Protein AF-A0A5S6R1K1-F1 (afdb_monomer)

Solvent-accessible surface area (backbone atoms only — not comparable to full-atom values): 12417 Å² total; per-residue (Å²): 92,76,76,29,57,32,54,40,55,84,88,51,41,67,59,52,49,58,56,44,64,76,74,48,58,76,87,50,45,65,58,51,51,52,46,40,40,45,45,70,44,15,70,45,102,79,75,45,88,42,81,29,91,44,56,55,84,80,67,47,41,32,68,42,43,73,74,61,53,72,65,77,58,54,61,57,50,51,51,51,51,49,54,50,63,60,54,72,55,97,78,63,52,74,67,53,44,54,53,28,50,52,50,55,48,55,55,49,52,50,54,48,51,42,43,73,74,68,46,77,75,86,76,75,58,65,72,58,53,50,42,52,52,50,48,36,52,53,56,75,64,66,49,84,93,46,48,68,60,50,31,48,57,48,35,58,65,68,62,70,72,61,68,66,65,54,52,60,55,51,58,59,58,61,72,72,75,78,79,84,86,78,88,80,89,77,88,84,87,85,89,81,84,90,82,88,82,85,82,84,134

Structure (mmCIF, N/CA/C/O backbone):
data_AF-A0A5S6R1K1-F1
#
_entry.id   AF-A0A5S6R1K1-F1
#
loop_
_atom_site.group_PDB
_atom_site.id
_atom_site.type_symbol
_atom_site.label_atom_id
_atom_site.label_alt_id
_atom_site.label_comp_id
_atom_site.label_asym_id
_atom_site.label_entity_id
_atom_site.label_seq_id
_atom_site.pdbx_PDB_ins_code
_atom_site.Cartn_x
_atom_site.Cartn_y
_atom_site.Cartn_z
_atom_site.occupancy
_atom_site.B_iso_or_equiv
_atom_site.auth_seq_id
_atom_site.auth_comp_id
_atom_site.auth_asym_id
_atom_site.auth_atom_id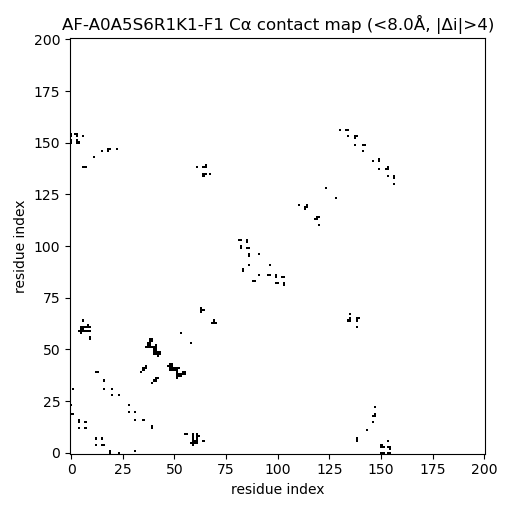
_atom_site.pdbx_PDB_model_num
ATOM 1 N N . MET A 1 1 ? 6.716 7.604 -8.432 1.00 86.12 1 MET A N 1
ATOM 2 C CA . MET A 1 1 ? 6.976 6.429 -9.301 1.00 86.12 1 MET A CA 1
ATOM 3 C C . MET A 1 1 ? 7.566 5.229 -8.554 1.00 86.12 1 MET A C 1
ATOM 5 O O . MET A 1 1 ? 7.168 4.123 -8.872 1.00 86.12 1 MET A O 1
ATOM 9 N N . ILE A 1 2 ? 8.433 5.397 -7.538 1.00 91.19 2 ILE A N 1
ATOM 10 C CA . ILE A 1 2 ? 8.964 4.258 -6.742 1.00 91.19 2 ILE A CA 1
ATOM 11 C C . ILE A 1 2 ? 7.836 3.417 -6.113 1.00 91.19 2 ILE A C 1
ATOM 13 O O . ILE A 1 2 ? 7.866 2.196 -6.185 1.00 91.19 2 ILE A O 1
ATOM 17 N N . VAL A 1 3 ? 6.789 4.057 -5.577 1.00 91.12 3 VAL A N 1
ATOM 18 C CA . VAL A 1 3 ? 5.610 3.369 -5.003 1.00 91.12 3 VAL A CA 1
ATOM 19 C C . VAL A 1 3 ? 4.919 2.443 -6.014 1.00 91.12 3 VAL A C 1
ATOM 21 O O . VAL A 1 3 ? 4.381 1.406 -5.634 1.00 91.12 3 VAL A O 1
ATOM 24 N N . SER A 1 4 ? 4.973 2.773 -7.308 1.00 93.56 4 SER A N 1
ATOM 25 C CA . SER A 1 4 ? 4.373 1.965 -8.371 1.00 93.56 4 SER A CA 1
ATOM 26 C C . SER A 1 4 ? 5.013 0.574 -8.489 1.00 93.56 4 SER A C 1
ATOM 28 O O . SER A 1 4 ? 4.359 -0.342 -8.975 1.00 93.56 4 SER A O 1
ATOM 30 N N . LEU A 1 5 ? 6.241 0.380 -7.985 1.00 94.38 5 LEU A N 1
ATOM 31 C CA . LEU A 1 5 ? 6.922 -0.922 -7.961 1.00 94.38 5 LEU A CA 1
ATOM 32 C C . LEU A 1 5 ? 6.176 -1.974 -7.124 1.00 94.38 5 LEU A C 1
ATOM 34 O O . LEU A 1 5 ? 6.276 -3.162 -7.412 1.00 94.38 5 LEU A O 1
ATOM 38 N N . ALA A 1 6 ? 5.373 -1.560 -6.133 1.00 93.25 6 ALA A N 1
ATOM 39 C CA . ALA A 1 6 ? 4.496 -2.469 -5.383 1.00 93.25 6 ALA A CA 1
ATOM 40 C C . ALA A 1 6 ? 3.459 -3.166 -6.277 1.00 93.25 6 ALA A C 1
ATOM 42 O O . ALA A 1 6 ? 2.973 -4.247 -5.944 1.00 93.25 6 ALA A O 1
ATOM 43 N N . PHE A 1 7 ? 3.149 -2.569 -7.426 1.00 94.19 7 PHE A N 1
ATOM 44 C CA . PHE A 1 7 ? 2.193 -3.075 -8.398 1.00 94.19 7 PHE A CA 1
ATOM 45 C C . PHE A 1 7 ? 2.871 -3.786 -9.572 1.00 94.19 7 PHE A C 1
ATOM 47 O O . PHE A 1 7 ? 2.202 -4.062 -10.550 1.00 94.19 7 PHE A O 1
ATOM 54 N N . VAL A 1 8 ? 4.165 -4.088 -9.537 1.00 95.00 8 VAL A N 1
ATOM 55 C CA . VAL A 1 8 ? 4.818 -4.867 -10.604 1.00 95.00 8 VAL A CA 1
ATOM 56 C C . VAL A 1 8 ? 4.807 -6.355 -10.224 1.00 95.00 8 VAL A C 1
ATOM 58 O O . VAL A 1 8 ? 4.982 -6.665 -9.036 1.00 95.00 8 VAL A O 1
ATOM 61 N N . PRO A 1 9 ? 4.629 -7.290 -11.182 1.00 94.56 9 PRO A N 1
ATOM 62 C CA . PRO A 1 9 ? 4.868 -8.705 -10.929 1.00 94.56 9 PRO A CA 1
ATOM 63 C C . PRO A 1 9 ? 6.233 -8.933 -10.280 1.00 94.56 9 PRO A C 1
ATOM 65 O O . PRO A 1 9 ? 7.249 -8.367 -10.682 1.00 94.56 9 PRO A O 1
ATOM 68 N N . THR A 1 10 ? 6.285 -9.800 -9.271 1.00 91.81 10 THR A N 1
ATOM 69 C CA . THR A 1 10 ? 7.531 -10.016 -8.512 1.00 91.81 10 THR A CA 1
ATOM 70 C C . THR A 1 10 ? 8.679 -10.585 -9.358 1.00 91.81 10 THR A C 1
ATOM 72 O O . THR A 1 10 ? 9.844 -10.426 -8.973 1.00 91.81 10 THR A O 1
ATOM 75 N N . THR A 1 11 ? 8.360 -11.210 -10.498 1.00 91.56 11 THR A N 1
ATOM 76 C CA . THR A 1 11 ? 9.301 -11.734 -11.502 1.00 91.56 11 THR A CA 1
ATOM 77 C C . THR A 1 11 ? 10.005 -10.627 -12.281 1.00 91.56 11 THR A C 1
ATOM 79 O O . THR A 1 11 ? 11.197 -10.746 -12.558 1.00 91.56 11 THR A O 1
ATOM 82 N N . ASP A 1 12 ? 9.304 -9.525 -12.545 1.00 93.12 12 ASP A N 1
ATOM 83 C CA . ASP A 1 12 ? 9.730 -8.474 -13.481 1.00 93.12 12 ASP A CA 1
ATOM 84 C C . ASP A 1 12 ? 10.264 -7.236 -12.737 1.00 93.12 12 ASP A C 1
ATOM 86 O O . ASP A 1 12 ? 10.658 -6.230 -13.322 1.00 93.12 12 ASP A O 1
ATOM 90 N N . LEU A 1 13 ? 10.317 -7.318 -11.407 1.00 91.25 13 LEU A N 1
ATOM 91 C CA . LEU A 1 13 ? 10.655 -6.217 -10.515 1.00 91.25 13 LEU A CA 1
ATOM 92 C C . LEU A 1 13 ? 12.083 -5.676 -10.696 1.00 91.25 13 LEU A C 1
ATOM 94 O O . LEU A 1 13 ? 12.294 -4.476 -10.551 1.00 91.25 13 LEU A O 1
ATOM 98 N N . ASN A 1 14 ? 13.056 -6.542 -11.003 1.00 90.56 14 ASN A N 1
ATOM 99 C CA . ASN A 1 14 ? 14.440 -6.102 -11.228 1.00 90.56 14 ASN A CA 1
ATOM 100 C C . ASN A 1 14 ? 14.518 -5.207 -12.477 1.00 90.56 14 ASN A C 1
ATOM 102 O O . ASN A 1 14 ? 15.066 -4.115 -12.425 1.00 90.56 14 ASN A O 1
ATOM 106 N N . GLU A 1 15 ? 13.878 -5.628 -13.568 1.00 91.94 15 GLU A N 1
ATOM 107 C CA . GLU A 1 15 ? 13.814 -4.841 -14.802 1.00 91.94 15 GLU A CA 1
ATOM 108 C C . GLU A 1 15 ? 13.016 -3.553 -14.615 1.00 91.94 15 GLU A C 1
ATOM 110 O O . GLU A 1 15 ? 13.405 -2.504 -15.120 1.00 91.94 15 GLU A O 1
ATOM 115 N N . ALA A 1 16 ? 11.928 -3.598 -13.845 1.00 93.25 16 ALA A N 1
ATOM 116 C CA . ALA A 1 16 ? 11.177 -2.395 -13.513 1.00 93.25 16 ALA A CA 1
ATOM 117 C C . ALA A 1 16 ? 12.027 -1.367 -12.751 1.00 93.25 16 ALA A C 1
ATOM 119 O O . ALA A 1 16 ? 11.857 -0.170 -12.969 1.00 93.25 16 ALA A O 1
ATOM 120 N N . ILE A 1 17 ? 12.944 -1.812 -11.883 1.00 93.19 17 ILE A N 1
ATOM 121 C CA . ILE A 1 17 ? 13.899 -0.933 -11.194 1.00 93.19 17 ILE A CA 1
ATOM 122 C C . ILE A 1 17 ? 14.911 -0.350 -12.176 1.00 93.19 17 ILE A C 1
ATOM 124 O O . ILE A 1 17 ? 15.109 0.864 -12.156 1.00 93.19 17 ILE A O 1
ATOM 128 N N . ASP A 1 18 ? 15.493 -1.176 -13.047 1.00 92.44 18 ASP A N 1
ATOM 129 C CA . ASP A 1 18 ? 16.459 -0.726 -14.054 1.00 92.44 18 ASP A CA 1
ATOM 130 C C . ASP A 1 18 ? 15.838 0.347 -14.959 1.00 92.44 18 ASP A C 1
ATOM 132 O O . ASP A 1 18 ? 16.371 1.450 -15.096 1.00 92.44 18 ASP A O 1
ATOM 136 N N . VAL A 1 19 ? 14.649 0.064 -15.504 1.00 93.50 19 VAL A N 1
ATOM 137 C CA . VAL A 1 19 ? 13.879 0.997 -16.334 1.00 93.50 19 VAL A CA 1
ATOM 138 C C . VAL A 1 19 ? 13.532 2.262 -15.552 1.00 93.50 19 VAL A C 1
ATOM 140 O O . VAL A 1 19 ? 13.739 3.370 -16.051 1.00 93.50 19 VAL A O 1
ATOM 143 N N . LEU A 1 20 ? 13.051 2.131 -14.311 1.00 93.06 20 LEU A N 1
ATOM 144 C CA . LEU A 1 20 ? 12.717 3.282 -13.476 1.00 93.06 20 LEU A CA 1
ATOM 145 C C . LEU A 1 20 ? 13.943 4.165 -13.212 1.00 93.06 20 LEU A C 1
ATOM 147 O O . LEU A 1 20 ? 13.820 5.386 -13.254 1.00 93.06 20 LEU A O 1
ATOM 151 N N . GLY A 1 21 ? 15.119 3.576 -12.997 1.00 92.19 21 GLY A N 1
ATOM 152 C CA . GLY A 1 21 ? 16.371 4.302 -12.789 1.00 92.19 21 GLY A CA 1
ATOM 153 C C . GLY A 1 21 ? 16.756 5.216 -13.955 1.00 92.19 21 GLY A C 1
ATOM 154 O O . GLY A 1 21 ? 17.399 6.239 -13.732 1.00 92.19 21 GLY A O 1
ATOM 155 N N . THR A 1 22 ? 16.317 4.906 -15.180 1.00 92.12 22 THR A N 1
ATOM 156 C CA . THR A 1 22 ? 16.590 5.742 -16.365 1.00 92.12 22 THR A CA 1
ATOM 157 C C . THR A 1 22 ? 15.697 6.980 -16.470 1.00 92.12 22 THR A C 1
ATOM 159 O O . THR A 1 22 ? 16.106 7.983 -17.049 1.00 92.12 22 THR A O 1
ATOM 162 N N . VAL A 1 23 ? 14.485 6.925 -15.907 1.00 92.56 23 VAL A N 1
ATOM 163 C CA . VAL A 1 23 ? 13.471 7.990 -16.023 1.00 92.56 23 VAL A CA 1
ATOM 164 C C . VAL A 1 23 ? 13.279 8.786 -14.732 1.00 92.56 23 VAL A C 1
ATOM 166 O O . VAL A 1 23 ? 12.683 9.863 -14.746 1.00 92.56 23 VAL A O 1
ATOM 169 N N . LEU A 1 24 ? 13.739 8.258 -13.598 1.00 92.19 24 LEU A N 1
ATOM 170 C CA . LEU A 1 24 ? 13.569 8.877 -12.292 1.00 92.19 24 LEU A CA 1
ATOM 171 C C . LEU A 1 24 ? 14.486 10.101 -12.135 1.00 92.19 24 LEU A C 1
ATOM 173 O O . LEU A 1 24 ? 15.631 10.111 -12.582 1.00 92.19 24 LEU A O 1
ATOM 177 N N . LEU A 1 25 ? 13.994 11.133 -11.442 1.00 92.50 25 LEU A N 1
ATOM 178 C CA . LEU A 1 25 ? 14.803 12.300 -11.086 1.00 92.50 25 LEU A CA 1
ATOM 179 C C . LEU A 1 25 ? 16.063 11.870 -10.330 1.00 92.50 25 LEU A C 1
ATOM 181 O O . LEU A 1 25 ? 15.993 11.062 -9.402 1.00 92.50 25 LEU A O 1
ATOM 185 N N . ARG A 1 26 ? 17.204 12.473 -10.682 1.00 91.44 26 ARG A N 1
ATOM 186 C CA . ARG A 1 26 ? 18.516 12.134 -10.109 1.00 91.44 26 ARG A CA 1
ATOM 187 C C . ARG A 1 26 ? 18.534 12.197 -8.577 1.00 91.44 26 ARG A C 1
ATOM 189 O O . ARG A 1 26 ? 19.192 11.384 -7.938 1.00 91.44 26 ARG A O 1
ATOM 196 N N . GLU A 1 27 ? 17.775 13.123 -7.998 1.00 94.06 27 GLU A N 1
ATOM 197 C CA . GLU A 1 27 ? 17.629 13.315 -6.549 1.00 94.06 27 GLU A CA 1
ATOM 198 C C . GLU A 1 27 ? 16.942 12.141 -5.836 1.00 94.06 27 GLU A C 1
ATOM 200 O O . GLU A 1 27 ? 17.170 11.923 -4.650 1.00 94.06 27 GLU A O 1
ATOM 205 N N . LEU A 1 28 ? 16.128 11.360 -6.551 1.00 92.75 28 LEU A N 1
ATOM 206 C CA . LEU A 1 28 ? 15.391 10.216 -6.008 1.00 92.75 28 LEU A CA 1
ATOM 207 C C . LEU A 1 28 ? 16.116 8.880 -6.231 1.00 92.75 28 LEU A C 1
ATOM 209 O O . LEU A 1 28 ? 15.696 7.861 -5.679 1.00 92.75 28 LEU A O 1
ATOM 213 N N . LEU A 1 29 ? 17.214 8.861 -6.998 1.00 92.44 29 LEU A N 1
ATOM 214 C CA . LEU A 1 29 ? 18.029 7.658 -7.204 1.00 92.44 29 LEU A CA 1
ATOM 215 C C . LEU A 1 29 ? 18.566 7.058 -5.893 1.00 92.44 29 LEU A C 1
ATOM 217 O O . LEU A 1 29 ? 18.498 5.838 -5.758 1.00 92.44 29 LEU A O 1
ATOM 221 N N . PRO A 1 30 ? 19.024 7.842 -4.892 1.00 94.06 30 PRO A N 1
ATOM 222 C CA . PRO A 1 30 ? 19.417 7.281 -3.599 1.00 94.06 30 PRO A CA 1
ATOM 223 C C . PRO A 1 30 ? 18.272 6.536 -2.902 1.00 94.06 30 PRO A C 1
ATOM 225 O O . PRO A 1 30 ? 18.495 5.498 -2.282 1.00 94.06 30 PRO A O 1
ATOM 228 N N . THR A 1 31 ? 17.036 7.028 -3.032 1.00 94.00 31 THR A N 1
ATOM 229 C CA . THR A 1 31 ? 15.842 6.371 -2.483 1.00 94.00 31 THR A CA 1
ATOM 230 C C . THR A 1 31 ? 15.524 5.077 -3.225 1.00 94.00 31 THR A C 1
ATOM 232 O O . THR A 1 31 ? 15.211 4.075 -2.584 1.00 94.00 31 THR A O 1
ATOM 235 N N . LEU A 1 32 ? 15.628 5.077 -4.559 1.00 92.56 32 LEU A N 1
ATOM 236 C CA . LEU A 1 32 ? 15.439 3.872 -5.369 1.00 92.56 32 LEU A CA 1
ATOM 237 C C . LEU A 1 32 ? 16.491 2.806 -5.034 1.00 92.56 32 LEU A C 1
ATOM 239 O O . LEU A 1 32 ? 16.137 1.652 -4.818 1.00 92.56 32 LEU A O 1
ATOM 243 N N . TYR A 1 33 ? 17.754 3.208 -4.902 1.00 90.62 33 TYR A N 1
ATOM 244 C CA . TYR A 1 33 ? 18.851 2.320 -4.522 1.00 90.62 33 TYR A CA 1
ATOM 245 C C . TYR A 1 33 ? 18.658 1.735 -3.120 1.00 90.62 33 TYR A C 1
ATOM 247 O O . TYR A 1 33 ? 18.784 0.530 -2.912 1.00 90.62 33 TYR A O 1
ATOM 255 N N . TRP A 1 34 ? 18.282 2.570 -2.147 1.00 90.62 34 TRP A N 1
ATOM 256 C CA . TRP A 1 34 ? 17.944 2.091 -0.809 1.00 90.62 34 TRP A CA 1
ATOM 257 C C . TRP A 1 34 ? 16.785 1.083 -0.843 1.00 90.62 34 TRP A C 1
ATOM 259 O O . TRP A 1 34 ? 16.841 0.056 -0.163 1.00 90.62 34 TRP A O 1
ATOM 269 N N . PHE A 1 35 ? 15.750 1.343 -1.646 1.00 91.19 35 PHE A N 1
ATOM 270 C CA . PHE A 1 35 ? 14.618 0.431 -1.800 1.00 91.19 35 PHE A CA 1
ATOM 271 C C . PHE A 1 35 ? 15.055 -0.912 -2.396 1.00 91.19 35 PHE A C 1
ATOM 273 O O . PHE A 1 35 ? 14.742 -1.961 -1.830 1.00 91.19 35 PHE A O 1
ATOM 280 N N . GLU A 1 36 ? 15.821 -0.884 -3.488 1.00 89.81 36 GLU A N 1
ATOM 281 C CA . GLU A 1 36 ? 16.375 -2.077 -4.129 1.00 89.81 36 GLU A CA 1
ATOM 282 C C . GLU A 1 36 ? 17.154 -2.929 -3.115 1.00 89.81 36 GLU A C 1
ATOM 284 O O . GLU A 1 36 ? 16.883 -4.124 -2.978 1.00 89.81 36 GLU A O 1
ATOM 289 N N . GLN A 1 37 ? 18.032 -2.301 -2.324 1.00 85.19 37 GLN A N 1
ATOM 290 C CA . GLN A 1 37 ? 18.850 -2.980 -1.317 1.00 85.19 37 GLN A CA 1
ATOM 291 C C . GLN A 1 37 ? 18.049 -3.676 -0.205 1.00 85.19 37 GLN A C 1
ATOM 293 O O . GLN A 1 37 ? 18.460 -4.718 0.311 1.00 85.19 37 GLN A O 1
ATOM 298 N N . ASN A 1 38 ? 16.924 -3.091 0.208 1.00 87.12 38 ASN A N 1
ATOM 299 C CA . ASN A 1 38 ? 16.166 -3.564 1.369 1.00 87.12 38 ASN A CA 1
ATOM 300 C C . ASN A 1 38 ? 15.004 -4.492 1.001 1.00 87.12 38 ASN A C 1
ATOM 302 O O . ASN A 1 38 ? 14.641 -5.357 1.798 1.00 87.12 38 ASN A O 1
ATOM 306 N N . TYR A 1 39 ? 14.427 -4.333 -0.191 1.00 87.94 39 TYR A N 1
ATOM 307 C CA . TYR A 1 39 ? 13.173 -4.992 -0.567 1.00 87.94 39 TYR A CA 1
ATOM 308 C C . TYR A 1 39 ? 13.293 -5.913 -1.785 1.00 87.94 39 TYR A C 1
ATOM 310 O O . TYR A 1 39 ? 12.426 -6.770 -1.981 1.00 87.94 39 TYR A O 1
ATOM 318 N N . VAL A 1 40 ? 14.354 -5.784 -2.593 1.00 84.81 40 VAL A N 1
ATOM 319 C CA . VAL A 1 40 ? 14.481 -6.511 -3.871 1.00 84.81 40 VAL A CA 1
ATOM 320 C C . VAL A 1 40 ? 15.709 -7.413 -3.91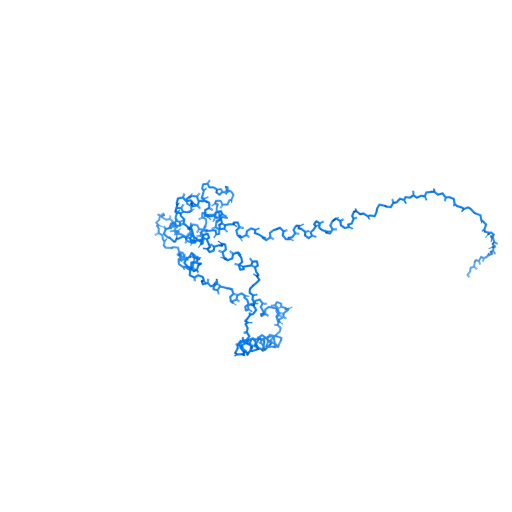4 1.00 84.81 40 VAL A C 1
ATOM 322 O O . VAL A 1 40 ? 15.577 -8.595 -4.256 1.00 84.81 40 VAL A O 1
ATOM 325 N N . THR A 1 41 ? 16.871 -6.886 -3.527 1.00 74.25 41 THR A N 1
ATOM 326 C CA . THR A 1 41 ? 18.164 -7.580 -3.481 1.00 74.25 41 THR A CA 1
ATOM 327 C C . THR A 1 41 ? 18.981 -7.094 -2.287 1.00 74.25 41 THR A C 1
ATOM 329 O O . THR A 1 41 ? 19.354 -5.931 -2.263 1.00 74.25 41 THR A O 1
ATOM 332 N N . ALA A 1 42 ? 19.351 -7.949 -1.330 1.00 64.31 42 ALA A N 1
ATOM 333 C CA . ALA A 1 42 ? 20.305 -7.531 -0.299 1.00 64.31 42 ALA A CA 1
ATOM 334 C C . ALA A 1 42 ? 21.737 -7.827 -0.759 1.00 64.31 42 ALA A C 1
ATOM 336 O O . ALA A 1 42 ? 22.126 -8.984 -0.901 1.00 64.31 42 ALA A O 1
ATOM 337 N N . TRP A 1 43 ? 22.545 -6.794 -0.978 1.00 58.31 43 TRP A N 1
ATOM 338 C CA . TRP A 1 43 ? 23.982 -6.952 -1.204 1.00 58.31 43 TRP A CA 1
ATOM 339 C C . TRP A 1 43 ? 24.690 -7.041 0.153 1.00 58.31 43 TRP A C 1
ATOM 341 O O . TRP A 1 43 ? 24.465 -6.208 1.030 1.00 58.31 43 TRP A O 1
ATOM 351 N N . ASN A 1 44 ? 25.524 -8.060 0.375 1.00 57.88 44 ASN A N 1
ATOM 352 C CA . ASN A 1 44 ? 26.376 -8.101 1.567 1.00 57.88 44 ASN A CA 1
ATOM 353 C C . ASN A 1 44 ? 27.661 -7.264 1.359 1.00 57.88 44 ASN A C 1
ATOM 355 O O . ASN A 1 44 ? 27.975 -6.836 0.250 1.00 57.88 44 ASN A O 1
ATOM 359 N N . ARG A 1 45 ? 28.451 -7.083 2.427 1.00 57.12 45 ARG A N 1
ATOM 360 C CA . ARG A 1 45 ? 29.746 -6.362 2.408 1.00 57.12 45 ARG A CA 1
ATOM 361 C C . ARG A 1 45 ? 30.797 -6.960 1.450 1.00 57.12 45 ARG A C 1
ATOM 363 O O . ARG A 1 45 ? 31.821 -6.338 1.206 1.00 57.12 45 ARG A O 1
ATOM 370 N N . PHE A 1 46 ? 30.532 -8.151 0.918 1.00 61.91 46 PHE A N 1
ATOM 371 C CA . PHE A 1 46 ? 31.369 -8.922 0.000 1.00 61.91 46 PHE A CA 1
ATOM 372 C C . PHE A 1 46 ? 30.700 -9.114 -1.376 1.00 61.91 46 PHE A C 1
ATOM 374 O O . PHE A 1 46 ? 31.034 -10.050 -2.096 1.00 61.91 46 PHE A O 1
ATOM 381 N N . HIS A 1 47 ? 29.734 -8.258 -1.737 1.00 62.34 47 HIS A N 1
ATOM 382 C CA . HIS A 1 47 ? 29.010 -8.283 -3.017 1.00 62.34 47 HIS A CA 1
ATOM 383 C C . HIS A 1 47 ? 28.278 -9.602 -3.341 1.00 62.34 47 HIS A C 1
ATOM 385 O O . HIS A 1 47 ? 27.973 -9.885 -4.497 1.00 62.34 47 HIS A O 1
ATOM 391 N N . SER A 1 48 ? 27.950 -10.418 -2.336 1.00 64.62 48 SER A N 1
ATOM 392 C CA . SER A 1 48 ? 27.120 -11.616 -2.513 1.00 64.62 48 SER A CA 1
ATOM 393 C C . SER A 1 48 ? 25.634 -11.291 -2.324 1.00 64.62 48 SER A C 1
ATOM 395 O O . SER A 1 48 ? 25.268 -10.511 -1.437 1.00 64.62 48 SER A O 1
ATOM 397 N N . ARG A 1 49 ? 24.773 -11.928 -3.131 1.00 66.69 49 ARG A N 1
ATOM 398 C CA . ARG A 1 49 ? 23.310 -11.805 -3.044 1.00 66.69 49 ARG A CA 1
ATOM 399 C C . ARG A 1 49 ? 22.794 -12.499 -1.780 1.00 66.69 49 ARG A C 1
ATOM 401 O O . ARG A 1 49 ? 22.770 -13.723 -1.699 1.00 66.69 49 ARG A O 1
ATOM 408 N N . ARG A 1 50 ? 22.377 -11.714 -0.792 1.00 72.31 50 ARG A N 1
ATOM 409 C CA . ARG A 1 50 ? 21.618 -12.147 0.385 1.00 72.31 50 ARG A CA 1
ATOM 410 C C . ARG A 1 50 ? 20.120 -11.969 0.110 1.00 72.31 50 ARG A C 1
ATOM 412 O O . ARG A 1 50 ? 19.711 -11.091 -0.650 1.00 72.31 50 ARG A O 1
ATOM 419 N N . ALA A 1 51 ? 19.293 -12.796 0.747 1.00 75.12 51 ALA A N 1
ATOM 420 C CA . ALA A 1 51 ? 17.851 -12.571 0.772 1.00 75.12 51 ALA A CA 1
ATOM 421 C C . ALA A 1 51 ? 17.533 -11.221 1.452 1.00 75.12 51 ALA A C 1
ATOM 423 O O . ALA A 1 51 ? 18.148 -10.913 2.482 1.00 75.12 51 ALA A O 1
ATOM 424 N N . PRO A 1 52 ? 16.611 -10.412 0.899 1.00 82.38 52 PRO A N 1
ATOM 425 C CA . PRO A 1 52 ? 16.212 -9.157 1.521 1.00 82.38 52 PRO A CA 1
ATOM 426 C C . PRO A 1 52 ? 15.592 -9.412 2.904 1.00 82.38 52 PRO A C 1
ATOM 428 O O . PRO A 1 52 ? 14.966 -10.456 3.105 1.00 82.38 52 PRO A O 1
ATOM 431 N N . PRO A 1 53 ? 15.738 -8.475 3.860 1.00 83.25 53 PRO A N 1
ATOM 432 C CA . PRO A 1 53 ? 15.094 -8.575 5.171 1.00 83.25 53 PRO A CA 1
ATOM 433 C C . PRO A 1 53 ? 13.567 -8.696 5.065 1.00 83.25 53 PRO A C 1
ATOM 435 O O . PRO A 1 53 ? 12.950 -9.349 5.903 1.00 83.25 53 PRO A O 1
ATOM 438 N N . PHE A 1 54 ? 12.976 -8.124 4.012 1.00 83.75 54 PHE A N 1
ATOM 439 C CA . PHE A 1 54 ? 11.548 -8.203 3.726 1.00 83.75 54 PHE A CA 1
ATOM 440 C C . PHE A 1 54 ? 11.314 -8.893 2.372 1.00 83.75 54 PHE A C 1
ATOM 442 O O . PHE A 1 54 ? 11.669 -8.334 1.329 1.00 83.75 54 PHE A O 1
ATOM 449 N N . PRO A 1 55 ? 10.730 -10.106 2.350 1.00 85.25 55 PRO A N 1
ATOM 450 C CA . PRO A 1 55 ? 10.440 -10.824 1.111 1.00 85.25 55 PRO A CA 1
ATOM 451 C C . PRO A 1 55 ? 9.479 -10.060 0.194 1.00 85.25 55 PRO A C 1
ATOM 453 O O . PRO A 1 55 ? 8.551 -9.408 0.667 1.00 85.25 55 PRO A O 1
ATOM 456 N N . ARG A 1 56 ? 9.630 -10.223 -1.128 1.00 87.94 56 ARG A N 1
ATOM 457 C CA . ARG A 1 56 ? 8.764 -9.593 -2.149 1.00 87.94 56 ARG A CA 1
ATOM 458 C C . ARG A 1 56 ? 7.276 -9.882 -1.936 1.00 87.94 56 ARG A C 1
ATOM 460 O O . ARG A 1 56 ? 6.449 -8.993 -2.098 1.00 87.94 56 ARG A O 1
ATOM 467 N N . SER A 1 57 ? 6.945 -11.106 -1.524 1.00 85.56 57 SER A N 1
ATOM 468 C CA . SER A 1 57 ? 5.571 -11.540 -1.243 1.00 85.56 57 SER A CA 1
ATOM 469 C C . SER A 1 57 ? 4.920 -10.827 -0.056 1.00 85.56 57 SER A C 1
ATOM 471 O O . SER A 1 57 ? 3.699 -10.822 0.041 1.00 85.56 57 SER A O 1
ATOM 473 N N . MET A 1 58 ? 5.708 -10.234 0.847 1.00 85.69 58 MET A N 1
ATOM 474 C CA . MET A 1 58 ? 5.186 -9.524 2.015 1.00 85.69 58 MET A CA 1
ATOM 475 C C . MET A 1 58 ? 4.659 -8.130 1.654 1.00 85.69 58 MET A C 1
ATOM 477 O O . MET A 1 58 ? 3.702 -7.668 2.269 1.00 85.69 58 MET A O 1
ATOM 481 N N . TRP A 1 59 ? 5.290 -7.447 0.695 1.00 88.50 59 TRP A N 1
ATOM 482 C CA . TRP A 1 59 ? 5.002 -6.041 0.393 1.00 88.50 59 TRP A CA 1
ATOM 483 C C . TRP A 1 59 ? 4.432 -5.806 -1.008 1.00 88.50 59 TRP A C 1
ATOM 485 O O . TRP A 1 59 ? 3.829 -4.758 -1.243 1.00 88.50 59 TRP A O 1
ATOM 495 N N . SER A 1 60 ? 4.602 -6.745 -1.944 1.00 91.38 60 SER A N 1
ATOM 496 C CA . SER A 1 60 ? 3.994 -6.640 -3.271 1.00 91.38 60 SER A CA 1
ATOM 497 C C . SER A 1 60 ? 2.473 -6.668 -3.157 1.00 91.38 60 SER A C 1
ATOM 499 O O . SER A 1 60 ? 1.886 -7.515 -2.486 1.00 91.38 60 SER A O 1
ATOM 501 N N . THR A 1 61 ? 1.827 -5.742 -3.855 1.00 91.00 61 THR A N 1
ATOM 502 C CA . THR A 1 61 ? 0.371 -5.621 -3.914 1.00 91.00 61 THR A CA 1
ATOM 503 C C . THR A 1 61 ? -0.202 -6.097 -5.244 1.00 91.00 61 THR A C 1
ATOM 505 O O . THR A 1 61 ? -1.415 -6.025 -5.423 1.00 91.00 61 THR A O 1
ATOM 508 N N . TYR A 1 62 ? 0.631 -6.565 -6.180 1.00 93.25 62 TYR A N 1
ATOM 509 C CA . TYR A 1 62 ? 0.217 -6.948 -7.534 1.00 93.25 62 TYR A CA 1
ATOM 510 C C . TYR A 1 62 ? -0.895 -8.011 -7.526 1.00 93.25 62 TYR A C 1
ATOM 512 O O . TYR A 1 62 ? -2.023 -7.731 -7.936 1.00 93.25 62 TYR A O 1
ATOM 520 N N . GLU A 1 63 ? -0.615 -9.183 -6.950 1.00 91.00 63 GLU A N 1
ATOM 521 C CA . GLU A 1 63 ? -1.569 -10.301 -6.874 1.00 91.00 63 GLU A CA 1
ATOM 522 C C . GLU A 1 63 ? -2.832 -9.930 -6.090 1.00 91.00 63 GLU A C 1
ATOM 524 O O . GLU A 1 63 ? -3.955 -10.157 -6.541 1.00 91.00 63 GLU A O 1
ATOM 529 N N . GLY A 1 64 ? -2.662 -9.268 -4.940 1.00 88.88 64 GLY A N 1
ATOM 530 C CA . GLY A 1 64 ? -3.786 -8.808 -4.125 1.00 88.88 64 GLY A CA 1
ATOM 531 C C . GLY A 1 64 ? -4.700 -7.842 -4.882 1.00 88.88 64 GLY A C 1
ATOM 532 O O . GLY A 1 64 ? -5.921 -7.934 -4.776 1.00 88.88 64 GLY A O 1
ATOM 533 N N . THR A 1 65 ? -4.130 -6.968 -5.714 1.00 90.62 65 THR A N 1
ATOM 534 C CA . THR A 1 65 ? -4.896 -6.020 -6.535 1.00 90.62 65 THR A CA 1
ATOM 535 C C . THR A 1 65 ? -5.653 -6.727 -7.660 1.00 90.62 65 THR A C 1
ATOM 537 O O . THR A 1 65 ? -6.817 -6.401 -7.916 1.00 90.62 65 THR A O 1
ATOM 540 N N . LEU A 1 66 ? -5.052 -7.736 -8.299 1.00 90.75 66 LEU A N 1
ATOM 541 C CA . LEU A 1 66 ? -5.740 -8.568 -9.293 1.00 90.75 66 LEU A CA 1
ATOM 542 C C . LEU A 1 66 ? -6.949 -9.277 -8.671 1.00 90.75 66 LEU A C 1
ATOM 544 O O . LEU A 1 66 ? -8.083 -9.134 -9.155 1.00 90.75 66 LEU A O 1
ATOM 548 N N . MET A 1 67 ? -6.722 -9.944 -7.539 1.00 88.19 67 MET A N 1
ATOM 549 C CA . MET A 1 67 ? -7.746 -10.657 -6.773 1.00 88.19 67 MET A CA 1
ATOM 550 C C . MET A 1 67 ? -8.779 -9.711 -6.139 1.00 88.19 67 MET A C 1
ATOM 552 O O . MET A 1 67 ? -9.907 -10.114 -5.873 1.00 88.19 67 MET A O 1
ATOM 556 N N . GLY A 1 68 ? -8.457 -8.422 -5.987 1.00 83.50 68 GLY A N 1
ATOM 557 C CA . GLY A 1 68 ? -9.331 -7.425 -5.352 1.00 83.50 68 GLY A CA 1
ATOM 558 C C . GLY A 1 68 ? -9.451 -7.600 -3.865 1.00 83.50 68 GLY A C 1
ATOM 559 O O . GLY A 1 68 ? -10.496 -7.294 -3.299 1.00 83.50 68 GLY A O 1
ATOM 560 N N . ILE A 1 69 ? -8.399 -8.133 -3.264 1.00 79.38 69 ILE A N 1
ATOM 561 C CA . ILE A 1 69 ? -8.283 -8.211 -1.827 1.00 79.38 69 ILE A CA 1
ATOM 562 C C . ILE A 1 69 ? -8.132 -6.772 -1.342 1.00 79.38 69 ILE A C 1
ATOM 564 O O . ILE A 1 69 ? -7.253 -6.035 -1.803 1.00 79.38 69 ILE A O 1
ATOM 568 N N . ASP A 1 70 ? -9.015 -6.361 -0.434 1.00 67.00 70 ASP A N 1
ATOM 569 C CA . ASP A 1 70 ? -8.867 -5.084 0.250 1.00 67.00 70 ASP A CA 1
ATOM 570 C C . ASP A 1 70 ? -7.477 -5.013 0.884 1.00 67.00 70 ASP A C 1
ATOM 572 O O . ASP A 1 70 ? -7.002 -5.985 1.474 1.00 67.00 70 ASP A O 1
ATOM 576 N N . ARG A 1 71 ? -6.812 -3.853 0.785 1.00 66.19 71 ARG A N 1
ATOM 577 C CA . ARG A 1 71 ? -5.510 -3.652 1.436 1.00 66.19 71 ARG A CA 1
ATOM 578 C C . ARG A 1 71 ? -5.664 -4.014 2.910 1.00 66.19 71 ARG A C 1
ATOM 580 O O . ARG A 1 71 ? -6.432 -3.367 3.617 1.00 66.19 71 ARG A O 1
ATOM 587 N N . THR A 1 72 ? -4.942 -5.033 3.367 1.00 54.88 72 THR A N 1
ATOM 588 C CA . THR A 1 72 ? -5.117 -5.666 4.686 1.00 54.88 72 THR A CA 1
ATOM 589 C C . THR A 1 72 ? -5.006 -4.665 5.838 1.00 54.88 72 THR A C 1
ATOM 591 O O . THR A 1 72 ? -5.655 -4.825 6.868 1.00 54.88 72 THR A O 1
ATOM 594 N N . ASN A 1 73 ? -4.259 -3.573 5.644 1.00 64.31 73 ASN A N 1
ATOM 595 C CA . ASN A 1 73 ? -4.129 -2.506 6.633 1.00 64.31 73 ASN A CA 1
ATOM 596 C C . ASN A 1 73 ? -5.363 -1.592 6.751 1.00 64.31 73 ASN A C 1
ATOM 598 O O . ASN A 1 73 ? -5.505 -0.893 7.746 1.00 64.31 73 ASN A O 1
ATOM 602 N N . ASN A 1 74 ? -6.289 -1.585 5.787 1.00 72.88 74 ASN A N 1
ATOM 603 C CA . ASN A 1 74 ? -7.448 -0.687 5.822 1.00 72.88 74 ASN A CA 1
ATOM 604 C C . ASN A 1 74 ? -8.340 -0.948 7.039 1.00 72.88 74 ASN A C 1
ATOM 606 O O . ASN A 1 74 ? -8.810 0.005 7.657 1.00 72.88 74 ASN A O 1
ATOM 610 N N . PHE A 1 75 ? -8.556 -2.216 7.399 1.00 74.19 75 PHE A N 1
ATOM 611 C CA . PHE A 1 75 ? -9.371 -2.580 8.559 1.00 74.19 75 PHE A CA 1
ATOM 612 C C . PHE A 1 75 ? -8.693 -2.182 9.871 1.00 74.19 75 PHE A C 1
ATOM 614 O O . PHE A 1 75 ? -9.326 -1.568 10.728 1.00 74.19 75 PHE A O 1
ATOM 621 N N . ALA A 1 76 ? -7.394 -2.466 10.001 1.00 79.19 76 ALA A N 1
ATOM 622 C CA . ALA A 1 76 ? -6.610 -2.094 11.174 1.00 79.19 76 ALA A CA 1
ATOM 623 C C . ALA A 1 76 ? -6.509 -0.567 11.329 1.00 79.19 76 ALA A C 1
ATOM 625 O O . ALA A 1 76 ? -6.736 -0.031 12.413 1.00 79.19 76 ALA A O 1
ATOM 626 N N . GLU A 1 77 ? -6.241 0.160 10.241 1.00 80.81 77 GLU A N 1
ATOM 627 C CA . GLU A 1 77 ? -6.224 1.620 10.238 1.00 80.81 77 GLU A CA 1
ATOM 628 C C . GLU A 1 77 ? -7.599 2.211 10.554 1.00 80.81 77 GLU A C 1
ATOM 630 O O . GLU A 1 77 ? -7.674 3.163 11.327 1.00 80.81 77 GLU A O 1
ATOM 635 N N . ALA A 1 78 ? -8.684 1.667 9.993 1.00 82.06 78 ALA A N 1
ATOM 636 C CA . ALA A 1 78 ? -10.041 2.123 10.286 1.00 82.06 78 ALA A CA 1
ATOM 637 C C . ALA A 1 78 ? -10.392 1.919 11.765 1.00 82.06 78 ALA A C 1
ATOM 639 O O . ALA A 1 78 ? -10.873 2.855 12.408 1.00 82.06 78 ALA A O 1
ATOM 640 N N . ALA A 1 79 ? -10.077 0.746 12.324 1.00 82.75 79 ALA A N 1
ATOM 641 C CA . ALA A 1 79 ? -10.241 0.471 13.747 1.00 82.75 79 ALA A CA 1
ATOM 642 C C . ALA A 1 79 ? -9.431 1.462 14.596 1.00 82.75 79 ALA A C 1
ATOM 644 O O . ALA A 1 79 ? -9.974 2.099 15.495 1.00 82.75 79 ALA A O 1
ATOM 645 N N . ASN A 1 80 ? -8.160 1.682 14.256 1.00 86.25 80 ASN A N 1
ATOM 646 C CA . ASN A 1 80 ? -7.292 2.598 14.991 1.00 86.25 80 ASN A CA 1
ATOM 647 C C . ASN A 1 80 ? -7.741 4.070 14.872 1.00 86.25 80 ASN A C 1
ATOM 649 O O . ASN A 1 80 ? -7.659 4.833 15.833 1.00 86.25 80 ASN A O 1
ATOM 653 N N . ARG A 1 81 ? -8.245 4.504 13.707 1.00 86.38 81 ARG A N 1
ATOM 654 C CA . ARG A 1 81 ? -8.832 5.847 13.531 1.00 86.38 81 ARG A CA 1
ATOM 655 C C . ARG A 1 81 ? -10.072 6.025 14.401 1.00 86.38 81 ARG A C 1
ATOM 657 O O . ARG A 1 81 ? -10.214 7.070 15.027 1.00 86.38 81 ARG A O 1
ATOM 664 N N . ARG A 1 82 ? -10.936 5.011 14.480 1.00 85.19 82 ARG A N 1
ATOM 665 C CA . ARG A 1 82 ? -12.131 5.061 15.327 1.00 85.19 82 ARG A CA 1
ATOM 666 C C . ARG A 1 82 ? -11.782 5.106 16.807 1.00 85.19 82 ARG A C 1
ATOM 668 O O . ARG A 1 82 ? -12.277 5.973 17.509 1.00 85.19 82 ARG A O 1
ATOM 675 N N . ILE A 1 83 ? -10.872 4.243 17.251 1.00 86.12 83 ILE A N 1
ATOM 676 C CA . ILE A 1 83 ? -10.365 4.234 18.629 1.00 86.12 83 ILE A CA 1
ATOM 677 C C . ILE A 1 83 ? -9.806 5.615 19.007 1.00 86.12 83 ILE A C 1
ATOM 679 O O . ILE A 1 83 ? -10.180 6.178 20.033 1.00 86.12 83 ILE A O 1
ATOM 683 N N . ARG A 1 84 ? -8.976 6.215 18.143 1.00 86.44 84 ARG A N 1
ATOM 684 C CA . ARG A 1 84 ? -8.454 7.574 18.361 1.00 86.44 84 ARG A CA 1
ATOM 685 C C . ARG A 1 84 ? -9.550 8.637 18.411 1.00 86.44 84 ARG A C 1
ATOM 687 O O . ARG A 1 84 ? -9.504 9.505 19.278 1.00 86.44 84 ARG A O 1
ATOM 694 N N . SER A 1 85 ? -10.537 8.549 17.520 1.00 86.69 85 SER A N 1
ATOM 695 C CA . SER A 1 85 ? -11.687 9.459 17.505 1.00 86.69 85 SER A CA 1
ATOM 696 C C . SER A 1 85 ? -12.516 9.380 18.790 1.00 86.69 85 SER A C 1
ATOM 698 O O . SER A 1 85 ? -12.980 10.411 19.264 1.00 86.69 85 SER A O 1
ATOM 700 N N . GLU A 1 86 ? -12.702 8.186 19.357 1.00 86.75 86 GLU A N 1
ATOM 701 C CA . GLU A 1 86 ? -13.485 7.984 20.585 1.00 86.75 86 GLU A CA 1
ATOM 702 C C . GLU A 1 86 ? -12.753 8.478 21.840 1.00 86.75 86 GLU A C 1
ATOM 704 O O . GLU A 1 86 ? -13.377 9.002 22.765 1.00 86.75 86 GLU A O 1
ATOM 709 N N . PHE A 1 87 ? -11.423 8.349 21.886 1.00 85.38 87 PHE A N 1
ATOM 710 C CA . PHE A 1 87 ? -10.641 8.857 23.014 1.00 85.38 87 PHE A CA 1
ATOM 711 C C . PHE A 1 87 ? -10.497 10.381 22.992 1.00 85.38 87 PHE A C 1
ATOM 713 O O . PHE A 1 87 ? -10.595 11.019 24.049 1.00 85.38 87 PHE A O 1
ATOM 720 N N . GLY A 1 88 ? -10.265 10.965 21.810 1.00 82.06 88 GLY A N 1
ATOM 721 C CA . GLY A 1 88 ? -10.098 12.410 21.621 1.00 82.06 88 GLY A CA 1
ATOM 722 C C . GLY A 1 88 ? -8.898 13.020 22.360 1.00 82.06 88 GLY A C 1
ATOM 723 O O . GLY A 1 88 ? -8.830 14.237 22.501 1.00 82.06 88 GLY A O 1
ATOM 724 N N . VAL A 1 89 ? -7.988 12.188 22.880 1.00 81.44 89 VAL A N 1
ATOM 725 C CA . VAL A 1 89 ? -6.760 12.574 23.590 1.00 81.44 89 VAL A CA 1
ATOM 726 C C . VAL A 1 89 ? -5.655 11.561 23.298 1.00 81.44 89 VAL A C 1
ATOM 728 O O . VAL A 1 89 ? -5.933 10.368 23.177 1.00 81.44 89 VAL A O 1
ATOM 731 N N . ASP A 1 90 ? -4.406 12.023 23.242 1.00 81.62 90 ASP A N 1
ATOM 732 C CA . ASP A 1 90 ? -3.247 11.162 22.958 1.00 81.62 90 ASP A CA 1
ATOM 733 C C . ASP A 1 90 ? -2.894 10.236 24.133 1.00 81.62 90 ASP A C 1
ATOM 735 O O . ASP A 1 90 ? -2.410 9.119 23.942 1.00 81.62 90 ASP A O 1
ATOM 739 N N . HIS A 1 91 ? -3.182 10.679 25.361 1.00 84.56 91 HIS A N 1
ATOM 740 C CA . HIS A 1 91 ? -2.863 9.962 26.597 1.00 84.56 91 HIS A CA 1
ATOM 741 C C . HIS A 1 91 ? -4.075 9.930 27.546 1.00 84.56 91 HIS A C 1
ATOM 743 O O . HIS A 1 91 ? -4.166 10.741 28.471 1.00 84.56 91 HIS A O 1
ATOM 749 N N . PRO A 1 92 ? -5.056 9.035 27.317 1.00 86.38 92 PRO A N 1
ATOM 750 C CA . PRO A 1 92 ? -6.217 8.913 28.191 1.00 86.38 92 PRO A CA 1
ATOM 751 C C . PRO A 1 92 ? -5.828 8.347 29.563 1.00 86.38 92 PRO A C 1
ATOM 753 O O . PRO A 1 92 ? -4.972 7.472 29.679 1.00 86.38 92 PRO A O 1
ATOM 756 N N . THR A 1 93 ? -6.511 8.803 30.617 1.00 92.19 93 THR A N 1
ATOM 757 C CA . THR A 1 93 ? -6.471 8.121 31.918 1.00 92.19 93 THR A CA 1
ATOM 758 C C . THR A 1 93 ? -7.072 6.721 31.788 1.00 92.19 93 THR A C 1
ATOM 760 O O . THR A 1 93 ? -7.890 6.481 30.900 1.00 92.19 93 THR A O 1
ATOM 763 N N . LEU A 1 94 ? -6.727 5.801 32.697 1.00 92.00 94 LEU A N 1
ATOM 764 C CA . LEU A 1 94 ? -7.236 4.423 32.658 1.00 92.00 94 LEU A CA 1
ATOM 765 C C . LEU A 1 94 ? -8.771 4.363 32.566 1.00 92.00 94 LEU A C 1
ATOM 767 O O . LEU A 1 94 ? -9.314 3.602 31.772 1.00 92.00 94 LEU A O 1
ATOM 771 N N . TRP A 1 95 ? -9.470 5.218 33.314 1.00 92.50 95 TR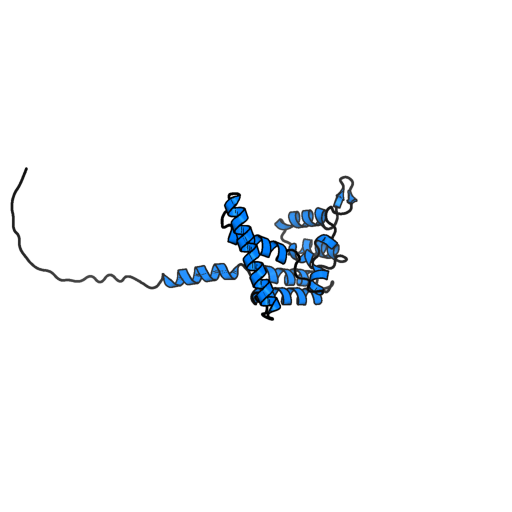P A N 1
ATOM 772 C CA . TRP A 1 95 ? -10.931 5.300 33.269 1.00 92.50 95 TRP A CA 1
ATOM 773 C C . TRP A 1 95 ? -11.457 5.791 31.916 1.00 92.50 95 TRP A C 1
ATOM 775 O O . TRP A 1 95 ? -12.318 5.138 31.332 1.00 92.50 95 TRP A O 1
ATOM 785 N N . ARG A 1 96 ? -10.884 6.866 31.351 1.00 88.00 96 ARG A N 1
ATOM 786 C CA . ARG A 1 96 ? -11.257 7.342 30.003 1.00 88.00 96 ARG A CA 1
ATOM 787 C C . ARG A 1 96 ? -10.951 6.311 28.920 1.00 88.00 96 ARG A C 1
ATOM 789 O O . ARG A 1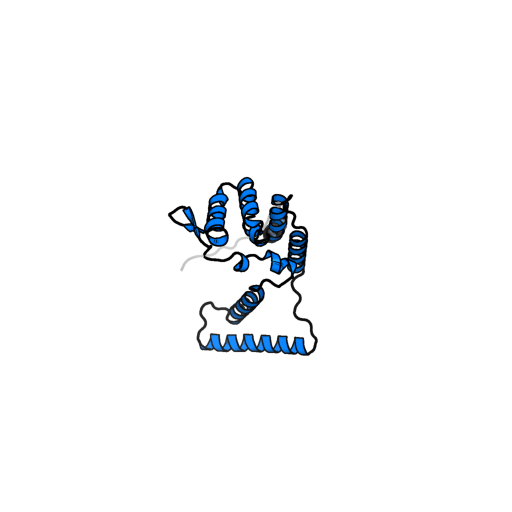 96 ? -11.677 6.238 27.932 1.00 88.00 96 ARG A O 1
ATOM 796 N N . PHE A 1 97 ? -9.889 5.531 29.100 1.00 88.31 97 PHE A N 1
ATOM 797 C CA . PHE A 1 97 ? -9.540 4.438 28.205 1.00 88.31 97 PHE A CA 1
ATOM 798 C C . PHE A 1 97 ? -10.591 3.322 28.253 1.00 88.31 97 PHE A C 1
ATOM 800 O O . PHE A 1 97 ? -11.108 2.926 27.212 1.00 88.31 97 PHE A O 1
ATOM 807 N N . ILE A 1 98 ? -10.975 2.864 29.448 1.00 91.62 98 ILE A N 1
ATOM 808 C CA . ILE A 1 98 ? -12.025 1.848 29.609 1.00 91.62 98 ILE A CA 1
ATOM 809 C C . ILE A 1 98 ? -13.352 2.347 29.021 1.00 91.62 98 ILE A C 1
ATOM 811 O O . ILE A 1 98 ? -13.983 1.634 28.240 1.00 91.62 98 ILE A O 1
ATOM 815 N N . ASP A 1 99 ? -13.753 3.581 29.327 1.00 90.88 99 ASP A N 1
ATOM 816 C CA . ASP A 1 99 ? -15.000 4.153 28.815 1.00 90.88 99 ASP A CA 1
ATOM 817 C C . ASP A 1 99 ? -14.989 4.304 27.290 1.00 90.88 99 ASP A C 1
ATOM 819 O O . ASP A 1 99 ? -15.982 3.997 26.629 1.00 90.88 99 ASP A O 1
ATOM 823 N N . GLY A 1 100 ? -13.866 4.732 26.708 1.00 90.38 100 GLY A N 1
ATOM 824 C CA . GLY A 1 100 ? -13.727 4.819 25.256 1.00 90.38 100 GLY A CA 1
ATOM 825 C C . GLY A 1 100 ? -13.777 3.447 24.580 1.00 90.38 100 GLY A C 1
ATOM 826 O O . GLY A 1 100 ? -14.457 3.305 23.566 1.00 90.38 100 GLY A O 1
ATOM 827 N N . LEU A 1 101 ? -13.167 2.406 25.163 1.00 91.44 101 LEU A N 1
ATOM 828 C CA . LEU A 1 101 ? -13.291 1.039 24.641 1.00 91.44 101 LEU A CA 1
ATOM 829 C C . LEU A 1 101 ? -14.741 0.542 24.665 1.00 91.44 101 LEU A C 1
ATOM 831 O O . LEU A 1 101 ? -15.198 -0.039 23.681 1.00 91.44 101 LEU A O 1
ATOM 835 N N . ARG A 1 102 ? -15.491 0.818 25.741 1.00 92.94 102 ARG A N 1
ATOM 836 C CA . ARG A 1 102 ? -16.920 0.461 25.829 1.00 92.94 102 ARG A CA 1
ATOM 837 C C . ARG A 1 102 ? -17.742 1.148 24.737 1.00 92.94 102 ARG A C 1
ATOM 839 O O . ARG A 1 102 ? -18.618 0.514 24.157 1.00 92.94 102 ARG A O 1
ATOM 846 N N . LYS A 1 103 ? -17.439 2.411 24.411 1.00 91.44 103 LYS A N 1
ATOM 847 C CA . LYS A 1 103 ? -18.083 3.136 23.299 1.00 91.44 103 LYS A CA 1
ATOM 848 C C . LYS A 1 103 ? -17.739 2.541 21.935 1.00 91.44 103 LYS A C 1
ATOM 850 O O . LYS A 1 103 ? -18.643 2.330 21.129 1.00 91.44 103 LYS A O 1
ATOM 855 N N . VAL A 1 104 ? -16.461 2.228 21.689 1.00 91.19 104 VAL A N 1
ATOM 856 C CA . VAL A 1 104 ? -16.021 1.561 20.449 1.00 91.19 104 VAL A CA 1
ATOM 857 C C . VAL A 1 104 ? -16.765 0.238 20.265 1.00 91.19 104 VAL A C 1
ATOM 859 O O . VAL A 1 104 ? -17.273 -0.024 19.175 1.00 91.19 104 VAL A O 1
ATOM 862 N N . GLN A 1 105 ? -16.863 -0.568 21.327 1.00 92.75 105 GLN A N 1
ATOM 863 C CA . GLN A 1 105 ? -17.577 -1.841 21.305 1.00 92.75 105 GLN A CA 1
ATOM 864 C C . GLN A 1 105 ? -19.073 -1.647 21.032 1.00 92.75 105 GLN A C 1
ATOM 866 O O . GLN A 1 105 ? -19.578 -2.218 20.074 1.00 92.75 105 GLN A O 1
ATOM 871 N N . ALA A 1 106 ? -19.754 -0.767 21.772 1.00 91.94 106 ALA A N 1
ATOM 872 C CA . ALA A 1 106 ? -21.176 -0.491 21.558 1.00 91.94 106 ALA A CA 1
ATOM 873 C C . ALA A 1 106 ? -21.477 -0.020 20.120 1.00 91.94 106 ALA A C 1
ATOM 875 O O . ALA A 1 106 ? -22.483 -0.406 19.526 1.00 91.94 106 ALA A O 1
ATOM 876 N N . GLY A 1 107 ? -20.587 0.785 19.529 1.00 89.12 107 GLY A N 1
ATOM 877 C CA . GLY A 1 107 ? -20.698 1.196 18.130 1.00 89.12 107 GLY A CA 1
ATOM 878 C C . GLY A 1 107 ? -20.539 0.039 17.138 1.00 89.12 107 GLY A C 1
ATOM 879 O O . GLY A 1 107 ? -21.219 0.026 16.115 1.00 89.12 107 GLY A O 1
ATOM 880 N N . ARG A 1 108 ? -19.664 -0.932 17.430 1.00 88.50 108 ARG A N 1
ATOM 881 C CA . ARG A 1 108 ? -19.467 -2.134 16.604 1.00 88.50 108 ARG A CA 1
ATOM 882 C C . ARG A 1 108 ? -20.609 -3.127 16.728 1.00 88.50 108 ARG A C 1
ATOM 884 O O . ARG A 1 108 ? -21.009 -3.680 15.709 1.00 88.50 108 ARG A O 1
ATOM 891 N N . ASP A 1 109 ? -21.138 -3.306 17.929 1.00 92.31 109 ASP A N 1
ATOM 892 C CA . ASP A 1 109 ? -22.300 -4.157 18.169 1.00 92.31 109 ASP A CA 1
ATOM 893 C C . ASP A 1 109 ? -23.504 -3.610 17.395 1.00 92.31 109 ASP A C 1
ATOM 895 O O . ASP A 1 109 ? -24.169 -4.351 16.681 1.00 92.31 109 ASP A O 1
ATOM 899 N N . LYS A 1 110 ? -23.706 -2.285 17.406 1.00 90.56 110 LYS A N 1
ATOM 900 C CA . LYS A 1 110 ? -24.743 -1.641 16.590 1.00 90.56 110 LYS A CA 1
ATOM 901 C C . LYS A 1 110 ? -24.564 -1.896 15.089 1.00 90.56 110 LYS A C 1
ATOM 903 O O . LYS A 1 110 ? -25.521 -2.271 14.425 1.00 90.56 110 LYS A O 1
ATOM 908 N N . GLU A 1 111 ? -23.358 -1.699 14.552 1.00 87.94 111 GLU A N 1
ATOM 909 C CA . GLU A 1 111 ? -23.074 -1.972 13.131 1.00 87.94 111 GLU A CA 1
ATOM 910 C C . GLU A 1 111 ? -23.293 -3.444 12.766 1.00 87.94 111 GLU A C 1
ATOM 912 O O . GLU A 1 111 ? -23.717 -3.754 11.654 1.00 87.94 111 GLU A O 1
ATOM 917 N N . TYR A 1 112 ? -22.991 -4.354 13.692 1.00 89.81 112 TYR A N 1
ATOM 918 C CA . TYR A 1 112 ? -23.227 -5.778 13.511 1.00 89.81 112 TYR A CA 1
ATOM 919 C C . TYR A 1 112 ? -24.723 -6.104 13.485 1.00 89.81 112 TYR A C 1
ATOM 921 O O . TYR A 1 112 ? -25.160 -6.807 12.581 1.00 89.81 112 TYR A O 1
ATOM 929 N N . GLU A 1 113 ? -25.519 -5.550 14.399 1.00 92.94 113 GLU A N 1
ATOM 930 C CA . GLU A 1 113 ? -26.979 -5.716 14.403 1.00 92.94 113 GLU A CA 1
ATOM 931 C C . GLU A 1 113 ? -27.632 -5.125 13.146 1.00 92.94 113 GLU A C 1
ATOM 933 O O . GLU A 1 113 ? -28.488 -5.757 12.528 1.00 92.94 113 GLU A O 1
ATOM 938 N N . GLU A 1 114 ? -27.191 -3.942 12.704 1.00 90.25 114 GLU A N 1
ATOM 939 C CA . GLU A 1 114 ? -27.621 -3.350 11.432 1.00 90.25 114 GLU A CA 1
ATOM 940 C C . GLU A 1 114 ? -27.330 -4.309 10.266 1.00 90.25 114 GLU A C 1
ATOM 942 O O . GLU A 1 114 ? -28.224 -4.604 9.468 1.00 90.25 114 GLU A O 1
ATOM 947 N N . TYR A 1 115 ? -26.125 -4.881 10.217 1.00 90.44 115 TYR A N 1
ATOM 948 C CA . TYR A 1 115 ? -25.760 -5.886 9.221 1.00 90.44 115 TYR A CA 1
ATOM 949 C C . TYR A 1 115 ? -26.628 -7.155 9.304 1.00 90.44 115 TYR A C 1
ATOM 951 O O . TYR A 1 115 ? -27.128 -7.618 8.278 1.00 90.44 115 TYR A O 1
ATOM 959 N N . VAL A 1 116 ? -26.858 -7.699 10.505 1.00 92.50 116 VAL A N 1
ATOM 960 C CA . VAL A 1 116 ? -27.717 -8.879 10.730 1.00 92.50 116 VAL A CA 1
ATOM 961 C C . VAL A 1 116 ? -29.160 -8.603 10.301 1.00 92.50 116 VAL A C 1
ATOM 963 O O . VAL A 1 116 ? -29.807 -9.473 9.720 1.00 92.50 116 VAL A O 1
ATOM 966 N N . SER A 1 117 ? -29.647 -7.375 10.496 1.00 91.94 117 SER A N 1
ATOM 967 C CA . SER A 1 117 ? -30.965 -6.927 10.028 1.00 91.94 117 SER A CA 1
ATOM 968 C C . SER A 1 117 ? -31.058 -6.721 8.505 1.00 91.94 117 SER A C 1
ATOM 970 O O . SER A 1 117 ? -32.115 -6.353 7.993 1.00 91.94 117 SER A O 1
ATOM 972 N N . GLY A 1 118 ? -29.969 -6.964 7.767 1.00 90.38 118 GLY A N 1
ATOM 973 C CA . GLY A 1 118 ? -29.896 -6.845 6.312 1.00 90.38 118 GLY A CA 1
ATOM 974 C C . GLY A 1 118 ? -29.555 -5.442 5.807 1.00 90.38 118 GLY A C 1
ATOM 975 O O . GLY A 1 118 ? -29.601 -5.206 4.598 1.00 90.38 118 GLY A O 1
ATOM 976 N N . GLN A 1 119 ? -29.204 -4.500 6.689 1.00 88.50 119 GLN A N 1
ATOM 977 C CA . GLN A 1 119 ? -28.712 -3.194 6.259 1.00 88.50 119 GLN A CA 1
ATOM 978 C C . GLN A 1 119 ? -27.299 -3.327 5.693 1.00 88.50 119 GLN A C 1
ATOM 980 O O . GLN A 1 119 ? -26.463 -4.081 6.193 1.00 88.50 119 GLN A O 1
ATOM 985 N N . GLN A 1 120 ? -27.018 -2.584 4.623 1.00 76.81 120 GLN A N 1
ATOM 986 C CA . GLN A 1 120 ? -25.686 -2.595 4.032 1.00 7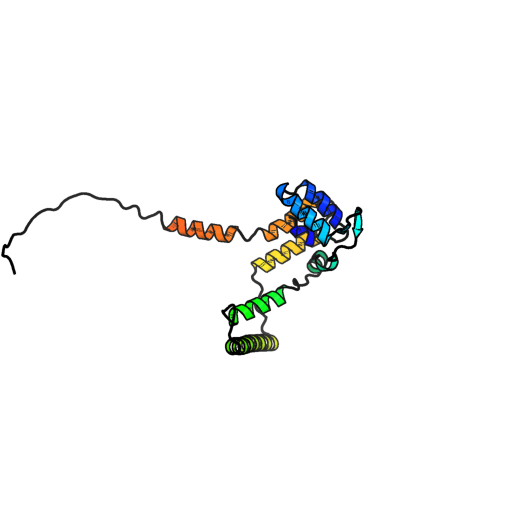6.81 120 GLN A CA 1
ATOM 987 C C . GLN A 1 120 ? -24.729 -1.705 4.835 1.00 76.81 120 GLN A C 1
ATOM 989 O O . GLN A 1 120 ? -25.120 -0.615 5.263 1.00 76.81 120 GLN A O 1
ATOM 994 N N . PRO A 1 121 ? -23.464 -2.127 5.008 1.00 75.56 121 PRO A N 1
ATOM 995 C CA . PRO A 1 121 ? -22.449 -1.298 5.640 1.00 75.56 121 PRO A CA 1
ATOM 996 C C . PRO A 1 121 ? -22.228 -0.007 4.847 1.00 75.56 121 PRO A C 1
ATOM 998 O O . PRO A 1 121 ? -22.483 0.064 3.642 1.00 75.56 121 PRO A O 1
ATOM 1001 N N . GLN A 1 122 ? -21.709 1.020 5.524 1.00 72.69 122 GLN A N 1
ATOM 1002 C CA . GLN A 1 122 ? -21.455 2.309 4.887 1.00 72.69 122 GLN A CA 1
ATOM 1003 C C . GLN A 1 122 ? -20.582 2.157 3.638 1.00 72.69 122 GLN A C 1
ATOM 1005 O O . GLN A 1 122 ? -19.475 1.613 3.680 1.00 72.69 122 GLN A O 1
ATOM 1010 N N . HIS A 1 123 ? -21.080 2.678 2.518 1.00 75.19 123 HIS A N 1
ATOM 1011 C CA . HIS A 1 123 ? -20.373 2.597 1.252 1.00 75.19 123 HIS A CA 1
ATOM 1012 C C . HIS A 1 123 ? -19.061 3.383 1.293 1.00 75.19 123 HIS A C 1
ATOM 1014 O O . HIS A 1 123 ? -18.982 4.524 1.761 1.00 75.19 123 HIS A O 1
ATOM 1020 N N . LYS A 1 124 ? -18.021 2.788 0.705 1.00 77.94 124 LYS A N 1
ATOM 1021 C CA . LYS A 1 124 ? -16.760 3.473 0.430 1.00 77.94 124 LYS A CA 1
ATOM 1022 C C . LYS A 1 124 ? -17.031 4.708 -0.433 1.00 77.94 124 LYS A C 1
ATOM 1024 O O . LYS A 1 124 ? -17.791 4.649 -1.398 1.00 77.94 124 LYS A O 1
ATOM 1029 N N . ARG A 1 125 ? -16.398 5.844 -0.107 1.00 81.31 125 ARG A N 1
ATOM 1030 C CA . ARG A 1 125 ? -16.584 7.084 -0.884 1.00 81.31 125 ARG A CA 1
ATOM 1031 C C . ARG A 1 125 ? -16.240 6.824 -2.353 1.00 81.31 125 ARG A C 1
ATOM 1033 O O . ARG A 1 125 ? -15.169 6.289 -2.643 1.00 81.31 125 ARG A O 1
ATOM 1040 N N . GLN A 1 126 ? -17.098 7.291 -3.261 1.00 84.25 126 GLN A N 1
ATOM 1041 C CA . GLN A 1 126 ? -17.001 7.032 -4.705 1.00 84.25 126 GLN A CA 1
ATOM 1042 C C . GLN A 1 126 ? -15.625 7.358 -5.300 1.00 84.25 126 GLN A C 1
ATOM 1044 O O . GLN A 1 126 ? -15.129 6.630 -6.156 1.00 84.25 126 GLN A O 1
ATOM 1049 N N . LYS A 1 127 ? -14.954 8.409 -4.804 1.00 84.19 127 LYS A N 1
ATOM 1050 C CA . LYS A 1 127 ? -13.598 8.757 -5.251 1.00 84.19 127 LYS A CA 1
ATOM 1051 C C . LYS A 1 127 ? -12.585 7.625 -5.039 1.00 84.19 127 LYS A C 1
ATOM 1053 O O . LYS A 1 127 ? -11.776 7.372 -5.921 1.00 84.19 127 LYS A O 1
ATOM 1058 N N . TYR A 1 128 ? -12.654 6.921 -3.908 1.00 83.12 128 TYR A N 1
ATOM 1059 C CA . TYR A 1 128 ? -11.731 5.827 -3.603 1.00 83.12 128 TYR A CA 1
ATOM 1060 C C . TYR A 1 128 ? -12.096 4.562 -4.374 1.00 83.12 128 TYR A C 1
ATOM 1062 O O . TYR A 1 128 ? -11.204 3.865 -4.836 1.00 83.12 128 TYR A O 1
ATOM 1070 N N . VAL A 1 129 ? -13.393 4.307 -4.573 1.00 86.31 129 VAL A N 1
ATOM 1071 C CA . VAL A 1 129 ? -13.869 3.219 -5.444 1.00 86.31 129 VAL A CA 1
ATOM 1072 C C . VAL A 1 129 ? -13.349 3.413 -6.870 1.00 86.31 129 VAL A C 1
ATOM 1074 O O . VAL A 1 129 ? -12.829 2.483 -7.477 1.00 86.31 129 VAL A O 1
ATOM 1077 N N . ARG A 1 130 ? -13.424 4.643 -7.394 1.00 88.88 130 ARG A N 1
ATOM 1078 C CA . ARG A 1 130 ? -12.905 4.986 -8.722 1.00 88.88 130 ARG A CA 1
ATOM 1079 C C . ARG A 1 130 ? -11.396 4.771 -8.825 1.00 88.88 130 ARG A C 1
ATOM 1081 O O . ARG A 1 130 ? -10.947 4.172 -9.794 1.00 88.88 130 ARG A O 1
ATOM 1088 N N . VAL A 1 131 ? -10.630 5.238 -7.837 1.00 88.12 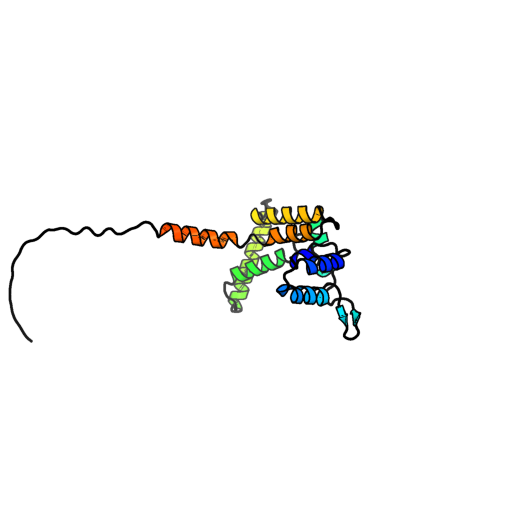131 VAL A N 1
ATOM 1089 C CA . VAL A 1 131 ? -9.171 5.048 -7.799 1.00 88.12 131 VAL A CA 1
ATOM 1090 C C . VAL A 1 131 ? -8.810 3.563 -7.758 1.00 88.12 131 VAL A C 1
ATOM 1092 O O . VAL A 1 131 ? -7.974 3.131 -8.545 1.00 88.12 131 VAL A O 1
ATOM 1095 N N . ASP A 1 132 ? -9.470 2.764 -6.919 1.00 88.25 132 ASP A N 1
ATOM 1096 C CA . ASP A 1 132 ? -9.210 1.322 -6.850 1.00 88.25 132 ASP A CA 1
ATOM 1097 C C . ASP A 1 132 ? -9.526 0.623 -8.174 1.00 88.25 132 ASP A C 1
ATOM 1099 O O . ASP A 1 132 ? -8.736 -0.194 -8.644 1.00 88.25 132 ASP A O 1
ATOM 1103 N N . ASN A 1 133 ? -10.650 0.972 -8.808 1.00 90.81 133 ASN A N 1
ATOM 1104 C CA . ASN A 1 133 ? -11.023 0.428 -10.112 1.00 90.81 133 ASN A CA 1
ATOM 1105 C C . ASN A 1 133 ? -10.003 0.796 -11.196 1.00 90.81 133 ASN A C 1
ATOM 1107 O O . ASN A 1 133 ? -9.633 -0.064 -11.993 1.00 90.81 133 ASN A O 1
ATOM 1111 N N . ASN A 1 134 ? -9.520 2.040 -11.205 1.00 92.00 134 ASN A N 1
ATOM 1112 C CA . ASN A 1 134 ? -8.497 2.487 -12.146 1.00 92.00 134 ASN A CA 1
ATOM 1113 C C . ASN A 1 134 ? -7.179 1.736 -11.938 1.00 92.00 134 ASN A C 1
ATOM 1115 O O . ASN A 1 134 ? -6.657 1.166 -12.890 1.00 92.00 134 ASN A O 1
ATOM 1119 N N . ILE A 1 135 ? -6.672 1.686 -10.699 1.00 92.31 135 ILE A N 1
ATOM 1120 C CA . ILE A 1 135 ? -5.443 0.952 -10.361 1.00 92.31 135 ILE A CA 1
ATOM 1121 C C . ILE A 1 135 ? -5.585 -0.505 -10.799 1.00 92.31 135 ILE A C 1
ATOM 1123 O O . ILE A 1 135 ? -4.697 -1.051 -11.443 1.00 92.31 135 ILE A O 1
ATOM 1127 N N . ARG A 1 136 ? -6.726 -1.130 -10.511 1.00 93.19 136 ARG A N 1
ATOM 1128 C CA . ARG A 1 136 ? -6.994 -2.516 -10.887 1.00 93.19 136 ARG A CA 1
ATOM 1129 C C . ARG A 1 136 ? -7.039 -2.730 -12.395 1.00 93.19 136 ARG A C 1
ATOM 1131 O O . ARG A 1 136 ? -6.535 -3.744 -12.868 1.00 93.19 136 ARG A O 1
ATOM 1138 N N . ALA A 1 137 ? -7.631 -1.805 -13.144 1.00 93.75 137 ALA A N 1
ATOM 1139 C CA . ALA A 1 137 ? -7.638 -1.853 -14.601 1.00 93.75 137 ALA A CA 1
ATOM 1140 C C . ALA A 1 137 ? -6.216 -1.730 -15.166 1.00 93.75 137 ALA A C 1
ATOM 1142 O O . ALA A 1 137 ? -5.840 -2.525 -16.022 1.00 93.75 137 ALA A O 1
ATOM 1143 N N . THR A 1 138 ? -5.406 -0.809 -14.634 1.00 94.38 138 THR A N 1
ATOM 1144 C CA . THR A 1 138 ? -3.996 -0.658 -15.018 1.00 94.38 138 THR A CA 1
ATOM 1145 C C . THR A 1 138 ? -3.201 -1.929 -14.723 1.00 94.38 138 THR A C 1
ATOM 1147 O O . THR A 1 138 ? -2.532 -2.434 -15.614 1.00 94.38 138 THR A O 1
ATOM 1150 N N . VAL A 1 139 ? -3.332 -2.494 -13.518 1.00 94.62 139 VAL A N 1
ATOM 1151 C CA . VAL A 1 139 ? -2.660 -3.744 -13.116 1.00 94.62 139 VAL A CA 1
ATOM 1152 C C . VAL A 1 139 ? -3.054 -4.918 -14.019 1.00 94.62 139 VAL A C 1
ATOM 1154 O O . VAL A 1 139 ? -2.198 -5.702 -14.412 1.00 94.62 139 VAL A O 1
ATOM 1157 N N . ARG A 1 140 ? -4.336 -5.039 -14.390 1.00 94.81 140 ARG A N 1
ATOM 1158 C CA . ARG A 1 140 ? -4.809 -6.088 -15.314 1.00 94.81 140 ARG A CA 1
ATOM 1159 C C . ARG A 1 140 ? -4.247 -5.946 -16.727 1.00 94.81 140 ARG A C 1
ATOM 1161 O O . ARG A 1 140 ? -4.106 -6.952 -17.410 1.00 94.81 140 ARG A O 1
ATOM 1168 N N . GLY A 1 141 ? -3.974 -4.719 -17.158 1.00 92.62 141 GLY A N 1
ATOM 1169 C CA . GLY A 1 141 ? -3.362 -4.411 -18.448 1.00 92.62 141 GLY A CA 1
ATOM 1170 C C . GLY A 1 141 ? -1.836 -4.361 -18.407 1.00 92.62 141 GLY A C 1
ATOM 1171 O O . GLY A 1 141 ? -1.254 -3.742 -19.292 1.00 92.62 141 GLY A O 1
ATOM 1172 N N . TYR A 1 142 ? -1.193 -4.930 -17.379 1.00 94.69 142 TYR A N 1
ATOM 1173 C CA . TYR A 1 142 ? 0.262 -4.944 -17.277 1.00 94.69 142 TYR A CA 1
ATOM 1174 C C . TYR A 1 142 ? 0.896 -5.602 -18.508 1.00 94.69 142 TYR A C 1
ATOM 1176 O O . TYR A 1 142 ? 0.569 -6.735 -18.862 1.00 94.69 142 TYR A O 1
ATOM 1184 N N . ASP A 1 143 ? 1.838 -4.887 -19.116 1.00 92.94 143 ASP A N 1
ATOM 1185 C CA . ASP A 1 143 ? 2.657 -5.357 -20.224 1.00 92.94 143 ASP A CA 1
ATOM 1186 C C . ASP A 1 143 ? 4.112 -4.945 -19.986 1.00 92.94 143 ASP A C 1
ATOM 1188 O O . ASP A 1 143 ? 4.416 -3.778 -19.718 1.00 92.94 143 ASP A O 1
ATOM 1192 N N . ARG A 1 144 ? 5.018 -5.917 -20.114 1.00 88.75 144 ARG A N 1
ATOM 1193 C CA . ARG A 1 144 ? 6.460 -5.734 -19.931 1.00 88.75 144 ARG A CA 1
ATOM 1194 C C . ARG A 1 144 ? 7.037 -4.746 -20.949 1.00 88.75 144 ARG A C 1
ATOM 1196 O O . ARG A 1 144 ? 7.948 -3.998 -20.606 1.00 88.75 144 ARG A O 1
ATOM 1203 N N . GLY A 1 145 ? 6.477 -4.694 -22.163 1.00 89.12 145 GLY A N 1
ATOM 1204 C CA . GLY A 1 145 ? 6.912 -3.775 -23.222 1.00 89.12 145 GLY A CA 1
ATOM 1205 C C . GLY A 1 145 ? 6.691 -2.293 -22.901 1.00 89.12 145 GLY A C 1
ATOM 1206 O O . GLY A 1 145 ? 7.442 -1.448 -23.379 1.00 89.12 145 GLY A O 1
ATOM 1207 N N . ASN A 1 146 ? 5.722 -1.980 -22.034 1.00 91.88 146 ASN A N 1
ATOM 1208 C CA . ASN A 1 146 ? 5.301 -0.613 -21.712 1.00 91.88 146 ASN A CA 1
ATOM 1209 C C . ASN A 1 146 ? 5.512 -0.276 -20.224 1.00 91.88 146 ASN A C 1
ATOM 1211 O O . ASN A 1 146 ? 4.721 0.436 -19.602 1.00 91.88 146 ASN A O 1
ATOM 1215 N N . MET A 1 147 ? 6.599 -0.782 -19.630 1.00 93.12 147 MET A N 1
ATOM 1216 C CA . MET A 1 147 ? 6.886 -0.667 -18.192 1.00 93.12 147 MET A CA 1
ATOM 1217 C C . MET A 1 147 ? 6.856 0.782 -17.670 1.00 93.12 147 MET A C 1
ATOM 1219 O O . MET A 1 147 ? 6.313 1.045 -16.598 1.00 93.12 147 MET A O 1
ATOM 1223 N N . VAL A 1 148 ? 7.419 1.746 -18.408 1.00 93.62 148 VAL A N 1
ATOM 1224 C CA . VAL A 1 148 ? 7.440 3.159 -17.979 1.00 93.62 148 VAL A CA 1
ATOM 1225 C C . VAL A 1 148 ? 6.023 3.722 -17.887 1.00 93.62 148 VAL A C 1
ATOM 1227 O O . VAL A 1 148 ? 5.652 4.302 -16.865 1.00 93.62 148 VAL A O 1
ATOM 1230 N N . GLU A 1 149 ? 5.228 3.525 -18.936 1.00 93.88 149 GLU A N 1
ATOM 1231 C CA . GLU A 1 149 ? 3.845 3.999 -19.030 1.00 93.88 149 GLU A CA 1
ATOM 1232 C C . GLU A 1 149 ? 2.972 3.337 -17.966 1.00 93.88 149 GLU A C 1
ATOM 1234 O O . GLU A 1 149 ? 2.174 4.004 -17.307 1.00 93.88 149 GLU A O 1
ATOM 1239 N N . TYR A 1 150 ? 3.195 2.046 -17.715 1.00 95.06 150 TYR A N 1
ATOM 1240 C CA . TYR A 1 150 ? 2.568 1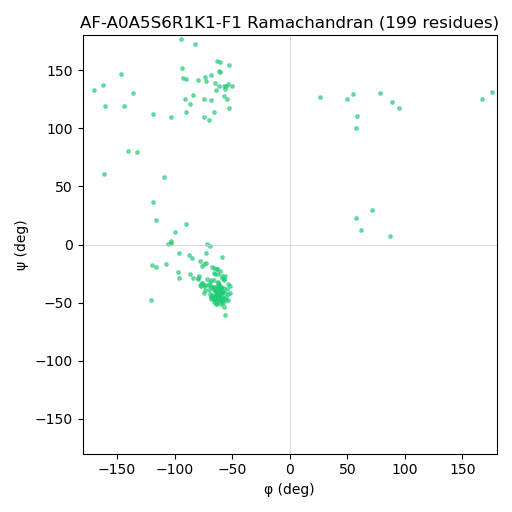.315 -16.625 1.00 95.06 150 TYR A CA 1
ATOM 1241 C C . TYR A 1 150 ? 2.857 1.956 -15.259 1.00 95.06 150 TYR A C 1
ATOM 1243 O O . TYR A 1 150 ? 1.936 2.303 -14.511 1.00 95.06 150 TYR A O 1
ATOM 1251 N N . LEU A 1 151 ? 4.138 2.171 -14.932 1.00 94.25 151 LEU A N 1
ATOM 1252 C CA . LEU A 1 151 ? 4.552 2.762 -13.657 1.00 94.25 151 LEU A CA 1
ATOM 1253 C C . LEU A 1 151 ? 4.004 4.185 -13.483 1.00 94.25 151 LEU A C 1
ATOM 1255 O O . LEU A 1 151 ? 3.618 4.561 -12.370 1.00 94.25 151 LEU A O 1
ATOM 1259 N N . GLN A 1 152 ? 3.946 4.963 -14.568 1.00 92.81 152 GLN A N 1
ATOM 1260 C CA . GLN A 1 152 ? 3.327 6.288 -14.595 1.00 92.81 152 GLN A CA 1
ATOM 1261 C C . GLN A 1 152 ? 1.809 6.214 -14.408 1.00 92.81 152 GLN A C 1
ATOM 1263 O O . GLN A 1 152 ? 1.257 6.998 -13.638 1.00 92.81 152 GLN A O 1
ATOM 1268 N N . GLY A 1 153 ? 1.124 5.275 -15.061 1.00 92.75 153 GLY A N 1
ATOM 1269 C CA . GLY A 1 153 ? -0.322 5.084 -14.944 1.00 92.75 153 GLY A CA 1
ATOM 1270 C C . GLY A 1 153 ? -0.746 4.764 -13.511 1.00 92.75 153 GLY A C 1
ATOM 1271 O O . GLY A 1 153 ? -1.689 5.357 -12.985 1.00 92.75 153 GLY A O 1
ATOM 1272 N N . ILE A 1 154 ? 0.009 3.902 -12.827 1.00 93.19 154 ILE A N 1
ATOM 1273 C CA . ILE A 1 154 ? -0.186 3.639 -11.397 1.00 93.19 154 ILE A CA 1
ATOM 1274 C C . ILE A 1 154 ? 0.034 4.915 -10.576 1.00 93.19 154 ILE A C 1
ATOM 1276 O O . ILE A 1 154 ? -0.772 5.243 -9.710 1.00 93.19 154 ILE A O 1
ATOM 1280 N N . GLU A 1 155 ? 1.086 5.672 -10.874 1.00 91.38 155 GLU A N 1
ATOM 1281 C CA . GLU A 1 155 ? 1.463 6.868 -10.121 1.00 91.38 155 GLU A CA 1
ATOM 1282 C C . GLU A 1 155 ? 0.430 8.004 -10.197 1.00 91.38 155 GLU A C 1
ATOM 1284 O O . GLU A 1 155 ? 0.124 8.627 -9.176 1.00 91.38 155 GLU A O 1
ATOM 1289 N N . HIS A 1 156 ? -0.189 8.210 -11.361 1.00 90.50 156 HIS A N 1
ATOM 1290 C CA . HIS A 1 156 ? -1.243 9.211 -11.552 1.00 90.50 156 HIS A CA 1
ATOM 1291 C C . HIS A 1 156 ? -2.452 8.993 -10.635 1.00 90.50 156 HIS A C 1
ATOM 1293 O O . HIS A 1 156 ? -3.114 9.954 -10.243 1.00 90.50 156 HIS A O 1
ATOM 1299 N N . ASN A 1 157 ? -2.728 7.746 -10.246 1.00 87.50 157 ASN A N 1
ATOM 1300 C CA . ASN A 1 157 ? -3.827 7.432 -9.336 1.00 87.50 157 ASN A CA 1
ATOM 1301 C C . ASN A 1 157 ? -3.547 7.856 -7.880 1.00 87.50 157 ASN A C 1
ATOM 1303 O O . ASN A 1 157 ? -4.490 7.971 -7.098 1.00 87.50 157 ASN A O 1
ATOM 1307 N N . PHE A 1 158 ? -2.287 8.135 -7.520 1.00 78.88 158 PHE A N 1
ATOM 1308 C CA . PHE A 1 158 ? -1.891 8.599 -6.183 1.00 78.88 158 PHE A CA 1
ATOM 1309 C C . PHE A 1 158 ? -1.725 10.123 -6.077 1.00 78.88 158 PHE A C 1
ATOM 1311 O O . PHE A 1 158 ? -1.880 10.671 -4.992 1.00 78.88 158 PHE A O 1
ATOM 1318 N N . LYS A 1 159 ? -1.460 10.829 -7.184 1.00 67.38 159 LYS A N 1
ATOM 1319 C CA . LYS A 1 159 ? -1.263 12.297 -7.210 1.00 67.38 159 LYS A CA 1
ATOM 1320 C C . LYS A 1 159 ? -2.535 13.139 -7.017 1.00 67.38 159 LYS A C 1
ATOM 1322 O O . LYS A 1 159 ? -2.456 14.358 -6.900 1.00 67.38 159 LYS A O 1
ATOM 1327 N N . MET A 1 160 ? -3.716 12.525 -6.985 1.00 54.53 160 MET A N 1
ATOM 1328 C CA . MET A 1 160 ? -5.008 13.231 -7.034 1.00 54.53 160 MET A CA 1
ATOM 1329 C C . MET A 1 160 ? -5.371 14.059 -5.778 1.00 54.53 160 MET A C 1
ATOM 1331 O O . MET A 1 160 ? -6.417 14.708 -5.778 1.00 54.53 160 MET A O 1
ATOM 1335 N N . ASP A 1 161 ? -4.545 14.086 -4.725 1.00 51.44 161 ASP A N 1
ATOM 1336 C CA . ASP A 1 161 ? -4.860 14.796 -3.471 1.00 51.44 161 ASP A CA 1
ATOM 1337 C C . ASP A 1 161 ? -4.443 16.289 -3.433 1.00 51.44 161 ASP A C 1
ATOM 1339 O O . ASP A 1 161 ? -4.883 17.020 -2.541 1.00 51.44 161 ASP A O 1
ATOM 1343 N N . GLU A 1 162 ? -3.688 16.811 -4.410 1.00 47.09 162 GLU A N 1
ATOM 1344 C CA . GLU A 1 162 ? -3.204 18.210 -4.351 1.00 47.09 162 GLU A CA 1
ATOM 1345 C C . GLU A 1 162 ? -4.181 19.266 -4.910 1.00 47.09 162 GLU A C 1
ATOM 1347 O O . GLU A 1 162 ? -4.188 20.421 -4.476 1.00 47.09 162 GLU A O 1
ATOM 1352 N N . SER A 1 163 ? -5.081 18.897 -5.826 1.00 44.59 163 SER A N 1
ATOM 1353 C CA . SER A 1 163 ? -5.978 19.858 -6.498 1.00 44.59 163 SER A CA 1
ATOM 1354 C C . SER A 1 163 ? -7.177 20.306 -5.649 1.00 44.59 163 SER A C 1
ATOM 1356 O O . SER A 1 163 ? -7.811 21.326 -5.9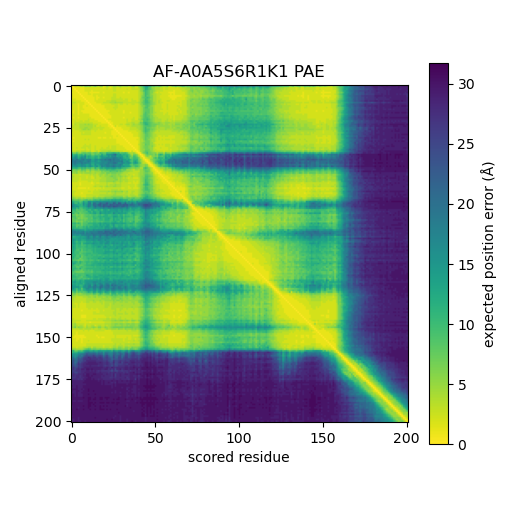42 1.00 44.59 163 SER A O 1
ATOM 1358 N N . THR A 1 164 ? -7.469 19.600 -4.552 1.00 44.66 164 THR A N 1
ATOM 1359 C CA . THR A 1 164 ? -8.597 19.949 -3.668 1.00 44.66 164 THR A CA 1
ATOM 1360 C C . THR A 1 164 ? -8.216 21.038 -2.653 1.00 44.66 164 THR A C 1
ATOM 1362 O O . THR A 1 164 ? -9.061 21.859 -2.301 1.00 44.66 164 THR A O 1
ATOM 1365 N N . HIS A 1 165 ? -6.942 21.138 -2.250 1.00 40.47 165 HIS A N 1
ATOM 1366 C CA . HIS A 1 165 ? -6.485 22.194 -1.332 1.00 40.47 165 HIS A CA 1
ATOM 1367 C C . HIS A 1 165 ? -6.250 23.543 -2.037 1.00 40.47 165 HIS A C 1
ATOM 1369 O O . HIS A 1 165 ? -6.482 24.595 -1.444 1.00 40.47 165 HIS A O 1
ATOM 1375 N N . SER A 1 166 ? -5.872 23.540 -3.322 1.00 39.16 166 SER A N 1
ATOM 1376 C CA . SER A 1 166 ? -5.632 24.780 -4.081 1.00 39.16 166 SER A CA 1
ATOM 1377 C C . SER A 1 166 ? -6.932 25.484 -4.513 1.00 39.16 166 SER A C 1
ATOM 1379 O O . SER A 1 166 ? -7.020 26.714 -4.516 1.00 39.16 166 SER A O 1
ATOM 1381 N N . THR A 1 167 ? -7.991 24.718 -4.802 1.00 37.91 167 THR A N 1
ATOM 1382 C CA . THR A 1 167 ? -9.292 25.277 -5.224 1.00 37.91 167 THR A CA 1
ATOM 1383 C C . THR A 1 167 ? -10.003 26.014 -4.080 1.00 37.91 167 THR A C 1
ATOM 1385 O O . THR A 1 167 ? -10.608 27.062 -4.305 1.00 37.91 167 THR A O 1
ATOM 1388 N N . SER A 1 168 ? -9.860 25.538 -2.835 1.00 36.25 168 SER A N 1
ATOM 1389 C CA . SER A 1 168 ? -10.434 26.206 -1.655 1.00 36.25 168 SER A CA 1
ATOM 1390 C C . SER A 1 168 ? -9.767 27.551 -1.340 1.00 36.25 168 SER A C 1
ATOM 1392 O O . SER A 1 168 ? -10.438 28.447 -0.837 1.00 36.25 168 SER A O 1
ATOM 1394 N N . LEU A 1 169 ? -8.474 27.714 -1.648 1.00 39.59 169 LEU A N 1
ATOM 1395 C CA . LEU A 1 169 ? -7.739 28.972 -1.458 1.00 39.59 169 LEU A CA 1
ATOM 1396 C C . LEU A 1 169 ? -8.018 29.993 -2.574 1.00 39.59 169 LEU A C 1
ATOM 1398 O O . LEU A 1 169 ? -8.000 31.197 -2.330 1.00 39.59 169 LEU A O 1
ATOM 1402 N N . ARG A 1 170 ? -8.338 29.539 -3.794 1.00 36.72 170 ARG A N 1
ATOM 1403 C CA . ARG A 1 170 ? -8.768 30.433 -4.886 1.00 36.72 170 ARG A CA 1
ATOM 1404 C C . ARG A 1 170 ? -10.198 30.949 -4.709 1.00 36.72 170 ARG A C 1
ATOM 1406 O O . ARG A 1 170 ? -10.459 32.105 -5.033 1.00 36.72 170 ARG A O 1
ATOM 1413 N N . ALA A 1 171 ? -11.106 30.136 -4.166 1.00 39.72 171 ALA A N 1
ATOM 1414 C CA . ALA A 1 171 ? -12.491 30.548 -3.930 1.00 39.72 171 ALA A CA 1
ATOM 1415 C C . ALA A 1 171 ? -12.614 31.620 -2.827 1.00 39.72 171 ALA A C 1
ATOM 1417 O O . ALA A 1 171 ? -13.404 32.552 -2.964 1.00 39.72 171 ALA A O 1
ATOM 1418 N N . THR A 1 172 ? -11.793 31.552 -1.773 1.00 42.19 172 THR A N 1
ATOM 1419 C CA . THR A 1 172 ? -11.766 32.574 -0.711 1.00 42.19 172 THR A CA 1
ATOM 1420 C C . THR A 1 172 ? -11.050 33.857 -1.141 1.00 42.19 172 THR A C 1
ATOM 1422 O O . THR A 1 172 ? -11.487 34.946 -0.770 1.00 42.19 172 THR A O 1
ATOM 1425 N N . ALA A 1 173 ? -10.020 33.766 -1.991 1.00 37.34 173 ALA A N 1
ATOM 1426 C CA . ALA A 1 173 ? -9.340 34.940 -2.545 1.00 37.34 173 ALA A CA 1
ATOM 1427 C C . ALA A 1 173 ? -10.214 35.735 -3.537 1.00 37.34 173 ALA A C 1
ATOM 1429 O O . ALA A 1 173 ? -10.130 36.962 -3.581 1.00 37.34 173 ALA A O 1
ATOM 1430 N N . SER A 1 174 ? -11.097 35.068 -4.291 1.00 38.06 174 SER A N 1
ATOM 1431 C CA . SER A 1 174 ? -11.982 35.743 -5.253 1.00 38.06 174 SER A CA 1
ATOM 1432 C C . SER A 1 174 ? -13.169 36.471 -4.606 1.00 38.06 174 SER A C 1
ATOM 1434 O O . SER A 1 174 ? -13.744 37.349 -5.242 1.00 38.06 174 SER A O 1
ATOM 1436 N N . SER A 1 175 ? -13.539 36.151 -3.357 1.00 40.59 175 SER A N 1
ATOM 1437 C CA . SER A 1 175 ? -14.663 36.807 -2.666 1.00 40.59 175 SER A CA 1
ATOM 1438 C C . SER A 1 175 ? -14.284 38.121 -1.966 1.00 40.59 175 SER A C 1
ATOM 1440 O O . SER A 1 175 ? -15.176 38.863 -1.562 1.00 40.59 175 SER A O 1
ATOM 1442 N N . HIS A 1 176 ? -12.990 38.435 -1.827 1.00 39.66 176 HIS A N 1
ATOM 1443 C CA . HIS A 1 176 ? -12.516 39.651 -1.146 1.00 39.66 176 HIS A CA 1
ATOM 1444 C C . HIS A 1 176 ? -12.035 40.772 -2.086 1.00 39.66 176 HIS A C 1
ATOM 1446 O O . HIS A 1 176 ? -11.668 41.845 -1.614 1.00 39.66 176 HIS A O 1
ATOM 1452 N N . GLN A 1 177 ? -12.098 40.584 -3.408 1.00 38.16 177 GLN A N 1
ATOM 1453 C CA . GLN A 1 177 ? -11.796 41.623 -4.403 1.00 38.16 177 GLN A CA 1
ATOM 1454 C C . GLN A 1 177 ? -13.060 42.095 -5.133 1.00 38.16 177 GLN A C 1
ATOM 1456 O O . GLN A 1 177 ? -13.165 42.000 -6.350 1.00 38.16 177 GLN A O 1
ATOM 1461 N N . SER A 1 178 ? -14.051 42.600 -4.397 1.00 37.56 178 SER A N 1
ATOM 1462 C CA . SER A 1 178 ? -15.111 43.456 -4.961 1.00 37.56 178 SER A CA 1
ATOM 1463 C C . SER A 1 178 ? -15.824 44.253 -3.870 1.00 37.56 178 SER A C 1
ATOM 1465 O O . SER A 1 178 ? -17.027 44.140 -3.692 1.00 37.56 178 SER A O 1
ATOM 1467 N N . VAL A 1 179 ? -15.085 45.093 -3.140 1.00 36.09 179 VAL A N 1
ATOM 1468 C CA . VAL A 1 179 ? -15.649 46.314 -2.543 1.00 36.09 179 VAL A CA 1
ATOM 1469 C C . VAL A 1 179 ? -14.594 47.410 -2.690 1.00 36.09 179 VAL A C 1
ATOM 1471 O O .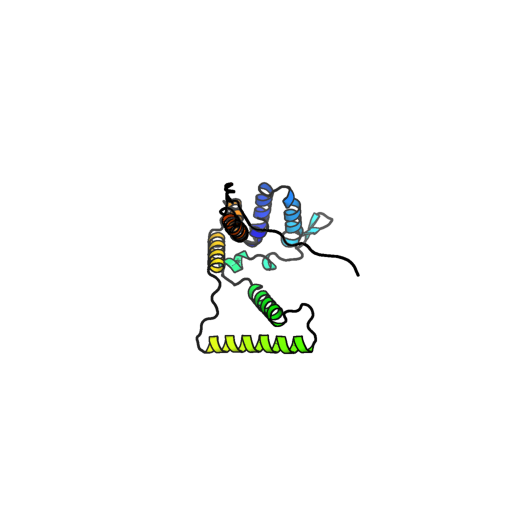 VAL A 1 179 ? -13.798 47.670 -1.793 1.00 36.09 179 VAL A O 1
ATOM 1474 N N . ALA A 1 180 ? -14.527 48.006 -3.882 1.00 31.75 180 ALA A N 1
ATOM 1475 C CA . ALA A 1 180 ? -13.737 49.207 -4.111 1.00 31.75 180 ALA A CA 1
ATOM 1476 C C . ALA A 1 180 ? -14.473 50.402 -3.485 1.00 31.75 180 ALA A C 1
ATOM 1478 O O . ALA A 1 180 ? -15.529 50.823 -3.957 1.00 31.75 180 ALA A O 1
ATOM 1479 N N . PHE A 1 181 ? -13.903 50.921 -2.402 1.00 28.80 181 PHE A N 1
ATOM 1480 C CA . PHE A 1 181 ? -14.301 52.149 -1.725 1.00 28.80 181 PHE A CA 1
ATOM 1481 C C . PHE A 1 181 ? -14.039 53.348 -2.656 1.00 28.80 181 PHE A C 1
ATOM 1483 O O . PHE A 1 181 ? -12.891 53.635 -2.995 1.00 28.80 181 PHE A O 1
ATOM 1490 N N . ARG A 1 182 ? -15.097 54.037 -3.102 1.00 31.00 182 ARG A N 1
ATOM 1491 C CA . ARG A 1 182 ? -15.000 55.346 -3.772 1.00 31.00 182 ARG A CA 1
ATOM 1492 C C . ARG A 1 182 ? -15.109 56.452 -2.715 1.00 31.00 182 ARG A C 1
ATOM 1494 O O . ARG A 1 182 ? -16.119 56.467 -2.015 1.00 31.00 182 ARG A O 1
ATOM 1501 N N . PRO A 1 183 ? -14.163 57.400 -2.609 1.00 27.94 183 PRO A N 1
ATOM 1502 C CA . PRO A 1 183 ? -14.375 58.600 -1.813 1.00 27.94 183 PRO A CA 1
ATOM 1503 C C . PRO A 1 183 ? -15.063 59.670 -2.674 1.00 27.94 183 PRO A C 1
ATOM 1505 O O . PRO A 1 183 ? -14.537 60.074 -3.710 1.00 27.94 183 PRO A O 1
ATOM 1508 N N . SER A 1 184 ? -16.241 60.128 -2.252 1.00 30.45 184 SER A N 1
ATOM 1509 C CA . SER A 1 184 ? -16.893 61.328 -2.785 1.00 30.45 184 SER A CA 1
ATOM 1510 C C . SER A 1 184 ? -16.723 62.475 -1.793 1.00 30.45 184 SER A C 1
ATOM 1512 O O . SER A 1 184 ? -17.305 62.463 -0.708 1.00 30.45 184 SER A O 1
ATOM 1514 N N . SER A 1 185 ? -15.912 63.458 -2.169 1.00 30.77 185 SER A N 1
ATOM 1515 C CA . SER A 1 185 ? -15.927 64.798 -1.594 1.00 30.77 185 SER A CA 1
ATOM 1516 C C . SER A 1 185 ? -17.150 65.550 -2.115 1.00 30.77 185 SER A C 1
ATOM 1518 O O . SER A 1 185 ? -17.286 65.644 -3.329 1.00 30.77 185 SER A O 1
ATOM 1520 N N . GLU A 1 186 ? -17.994 66.087 -1.232 1.00 30.91 186 GLU A N 1
ATOM 1521 C CA . GLU A 1 186 ? -18.558 67.446 -1.328 1.00 30.91 186 GLU A CA 1
ATOM 1522 C C . GLU A 1 186 ? -19.583 67.721 -0.212 1.00 30.91 186 GLU A C 1
ATOM 1524 O O . GLU A 1 186 ? -20.489 66.933 0.029 1.00 30.91 186 GLU A O 1
ATOM 1529 N N . PHE A 1 187 ? -19.381 68.878 0.433 1.00 29.31 187 PHE A N 1
ATOM 1530 C CA . PHE A 1 187 ? -20.351 69.807 1.028 1.00 29.31 187 PHE A CA 1
ATOM 1531 C C . PHE A 1 187 ? -21.462 69.301 1.971 1.00 29.31 187 PHE A C 1
ATOM 1533 O O . PHE A 1 187 ? -22.358 68.569 1.583 1.00 29.31 187 PHE A O 1
ATOM 1540 N N . VAL A 1 188 ? -21.513 69.886 3.176 1.00 33.06 188 VAL A N 1
ATOM 1541 C CA . VAL A 1 188 ? -22.537 70.875 3.585 1.00 33.06 188 VAL A CA 1
ATOM 1542 C C . VAL A 1 188 ? -22.103 71.490 4.922 1.00 33.06 188 VAL A C 1
ATOM 1544 O O . VAL A 1 188 ? -21.674 70.797 5.842 1.00 33.06 188 VAL A O 1
ATOM 1547 N N . GLY A 1 189 ? -22.171 72.818 5.002 1.00 29.41 189 GLY A N 1
ATOM 1548 C CA . GLY A 1 189 ? -21.864 73.583 6.201 1.00 29.41 189 GLY A CA 1
ATOM 1549 C C . GLY A 1 189 ? -23.081 73.924 7.066 1.00 29.41 189 GLY A C 1
ATOM 1550 O O . GLY A 1 189 ? -24.228 73.758 6.667 1.00 29.41 189 GLY A O 1
ATOM 1551 N N . LEU A 1 190 ? -22.726 74.562 8.186 1.00 29.03 190 LEU A N 1
ATOM 1552 C CA . LEU A 1 190 ? -23.440 75.583 8.965 1.00 29.03 190 LEU A CA 1
ATOM 1553 C C . LEU A 1 190 ? -24.302 75.190 10.182 1.00 29.03 190 LEU A C 1
ATOM 1555 O O . LEU A 1 190 ? -25.412 74.691 10.058 1.00 29.03 190 LEU A O 1
ATOM 1559 N N . LYS A 1 191 ? -23.806 75.742 11.311 1.00 32.28 191 LYS A N 1
ATOM 1560 C CA . LYS A 1 191 ? -24.478 76.278 12.519 1.00 32.28 191 LYS A CA 1
ATOM 1561 C C . LYS A 1 191 ? -24.968 75.207 13.512 1.00 32.28 191 LYS A C 1
ATOM 1563 O O . LYS A 1 191 ? -25.585 74.239 13.117 1.00 32.28 191 LYS A O 1
ATOM 1568 N N . THR A 1 192 ? -24.678 75.290 14.814 1.00 34.62 192 THR A N 1
ATOM 1569 C CA . THR A 1 192 ? -24.885 76.437 15.721 1.00 34.62 192 THR A CA 1
ATOM 1570 C C . THR A 1 192 ? -24.055 76.368 17.024 1.00 34.62 192 THR A C 1
ATOM 1572 O O . THR A 1 192 ? -24.029 75.342 17.686 1.00 34.62 192 THR A O 1
ATOM 1575 N N . VAL A 1 193 ? -23.483 77.521 17.403 1.00 36.91 193 VAL A N 1
ATOM 1576 C CA . VAL A 1 193 ? -23.555 78.210 18.721 1.00 36.91 193 VAL A CA 1
ATOM 1577 C C . VAL A 1 193 ? -23.112 77.485 20.013 1.00 36.91 193 VAL A C 1
ATOM 1579 O O . VAL A 1 193 ? -23.868 76.765 20.649 1.00 36.91 193 VAL A O 1
ATOM 1582 N N . ASN A 1 194 ? -21.886 77.824 20.426 1.00 31.70 194 ASN A N 1
ATOM 1583 C CA . ASN A 1 194 ? -21.448 78.433 21.699 1.00 31.70 194 ASN A CA 1
ATOM 1584 C C . ASN A 1 194 ? -22.271 78.234 22.995 1.00 31.70 194 ASN A C 1
ATOM 1586 O O . ASN A 1 194 ? -23.407 78.692 23.083 1.00 31.70 194 ASN A O 1
ATOM 1590 N N . SER A 1 195 ? -21.605 77.774 24.064 1.00 39.44 195 SER A N 1
ATOM 1591 C CA . SER A 1 195 ? -21.778 78.272 25.443 1.00 39.44 195 SER A CA 1
ATOM 1592 C C . SER A 1 195 ? -20.576 77.892 26.318 1.00 39.44 195 SER A C 1
ATOM 1594 O O . SER A 1 195 ? -20.269 76.720 26.510 1.00 39.44 195 SER A O 1
ATOM 1596 N N . ASN A 1 196 ? -19.910 78.926 26.829 1.00 34.47 196 ASN A N 1
ATOM 1597 C CA . ASN A 1 196 ? -18.894 78.920 27.881 1.00 34.47 196 ASN A CA 1
ATOM 1598 C C . ASN A 1 196 ? -19.359 78.194 29.157 1.00 34.47 196 ASN A C 1
ATOM 1600 O O . ASN A 1 196 ? -20.545 78.266 29.479 1.00 34.47 196 ASN A O 1
ATOM 1604 N N . SER A 1 197 ? -18.420 77.671 29.962 1.00 37.59 197 SER A N 1
ATOM 1605 C CA . SER A 1 197 ? -18.124 78.148 31.338 1.00 37.59 197 SER A CA 1
ATOM 1606 C C . SER A 1 197 ? -17.243 77.169 32.138 1.00 37.59 197 SER A C 1
ATOM 1608 O O . SER A 1 197 ? -17.655 76.038 32.348 1.00 37.59 197 SER A O 1
ATOM 1610 N N . LYS A 1 198 ? -16.112 77.696 32.646 1.00 41.25 198 LYS A N 1
ATOM 1611 C CA . LYS A 1 198 ? -15.520 77.525 34.002 1.00 41.25 198 LYS A CA 1
ATOM 1612 C C . LYS A 1 198 ? -15.173 76.105 34.490 1.00 41.25 198 LYS A C 1
ATOM 1614 O O . LYS A 1 198 ? -16.038 75.260 34.627 1.00 41.25 198 LYS A O 1
ATOM 1619 N N . GLU A 1 199 ? -13.889 75.770 34.623 1.00 37.78 199 GLU A N 1
ATOM 1620 C CA . GLU A 1 199 ? -12.938 76.073 35.726 1.00 37.78 199 GLU A CA 1
ATOM 1621 C C . GLU A 1 199 ? -12.934 75.022 36.854 1.00 37.78 199 GLU A C 1
ATOM 1623 O O . GLU A 1 199 ? -13.952 74.798 37.490 1.00 37.78 199 GLU A O 1
ATOM 1628 N N . LEU A 1 200 ? -11.725 74.482 37.077 1.00 37.31 200 LEU A N 1
ATOM 1629 C CA . LEU A 1 200 ? -11.026 74.241 38.352 1.00 37.31 200 LEU A CA 1
ATOM 1630 C C . LEU A 1 200 ? -11.701 73.419 39.466 1.00 37.31 200 LEU A C 1
ATOM 1632 O O . LEU A 1 200 ? -12.732 73.808 40.001 1.00 37.31 200 LEU A O 1
ATOM 1636 N N . GLY A 1 201 ? -10.937 72.431 39.957 1.00 36.44 201 GLY A N 1
ATOM 1637 C CA . GLY A 1 201 ? -11.020 71.928 41.336 1.00 36.44 201 GLY A CA 1
ATOM 1638 C C . GLY A 1 201 ? -11.720 70.596 41.486 1.00 36.44 201 GLY A C 1
ATOM 1639 O O . GLY A 1 201 ? -12.966 70.594 41.472 1.00 36.44 201 GLY A O 1
#

Sequence (201 aa):
MIVSLAFVPTTDLNEAIDVLGTVLLRELLPTLYWFEQNYVTAWNRFHSRRAPPFPRSMWSTYEGTLMGIDRTNNFAEAANRRIRSEFGVDHPTLWRFIDGLRKVQAGRDKEYEEYVSGQQPQHKRQKYVRVDNNIRATVRGYDRGNMVEYLQGIEHNFKMDESTHSTSLRATASSHQSVAFRPSSEFVGLKTVNSNSKELG

Nearest PDB structures (foldseek):
  4kqx-assembly1_A  TM=2.523E-01  e=2.810E+00  Slackia exigua ATCC 700122
  8cy8-assembly1_E  TM=3.461E-01  e=7.007E+00  Campylobacter jejuni

Mean predicted aligned error: 14.38 Å

Organism: Trichuris muris (NCBI:txid70415)

Radius of gyration: 31.04 Å; Cα contacts (8 Å, |Δi|>4): 128; chains: 1; bounding box: 62×92×65 Å

pLDDT: mean 76.19, std 21.8, range [27.94, 95.06]

Secondary structure (DSSP, 8-state):
-GGGGGGS-TTTHHHHHHHHHHHS-GGGHHHHHHHIIIII-EE-TTS-EEPPSS-HHHH--HHHHHHTPPPTHHHHHHHHHHHHHHH-SSS--HHHHHHHHHHHHHHHHHHHHHHHTTPPPPPPPHHHHHHHHHHHHHHHT--GGGHHHHHHHHHHTTGGGSHHHHHHHHHHHHTSS------------------------

Foldseek 3Di:
DLLLLLQDPLVCSVVLLVVCCVVPDPVCVVVSVVCCCAEPFPQDPVRDTDAHPHYSVRRRCNVVLLVVPDPPCPVVVVLVVQLCVLLVDPDDDPVSNVVSVVVSVVVVVVQVVCVVVVHDPDDDPVLVVVLSVQLSVLSVVDDSVCSVVSSVSNVVSVPPPPPVVVVVVVVVVVVPPPDDDDDDDDDDDDDDDDDDDDDDD